Protein AF-A0A2P4TIJ0-F1 (afdb_monomer_lite)

Structure (mmCIF, N/CA/C/O backbone):
data_AF-A0A2P4TIJ0-F1
#
_entry.id   AF-A0A2P4TIJ0-F1
#
loop_
_atom_site.group_PDB
_atom_site.id
_atom_site.type_symbol
_atom_site.label_atom_id
_atom_site.label_alt_id
_atom_site.label_comp_id
_atom_site.label_asym_id
_atom_site.label_entity_id
_atom_site.label_seq_id
_atom_site.pdbx_PDB_ins_code
_atom_site.Cartn_x
_atom_site.Cartn_y
_atom_site.Cartn_z
_atom_site.occupancy
_atom_site.B_iso_or_equiv
_atom_site.auth_seq_id
_atom_site.auth_comp_id
_atom_site.auth_asym_id
_atom_site.auth_atom_id
_atom_site.pdbx_PDB_model_num
ATOM 1 N N . MET A 1 1 ? -52.185 -2.452 2.890 1.00 38.91 1 MET A N 1
ATOM 2 C CA . MET A 1 1 ? -51.017 -2.027 2.092 1.00 38.91 1 MET A CA 1
ATOM 3 C C . MET A 1 1 ? -50.218 -1.034 2.933 1.00 38.91 1 MET A C 1
ATOM 5 O O . MET A 1 1 ? -50.631 0.107 3.015 1.00 38.91 1 MET A O 1
ATOM 9 N N . ALA A 1 2 ? -49.190 -1.476 3.666 1.00 41.75 2 ALA A N 1
ATOM 10 C CA . ALA A 1 2 ? -48.342 -0.585 4.490 1.00 41.75 2 ALA A CA 1
ATOM 11 C C . ALA A 1 2 ? -46.957 -1.183 4.841 1.00 41.75 2 ALA A C 1
ATOM 13 O O . ALA A 1 2 ? -46.182 -0.580 5.569 1.00 41.75 2 ALA A O 1
ATOM 14 N N . THR A 1 3 ? -46.622 -2.381 4.350 1.00 46.00 3 THR A N 1
ATOM 15 C CA . THR A 1 3 ? -45.403 -3.113 4.742 1.00 46.00 3 THR A CA 1
ATOM 16 C C . THR A 1 3 ? -44.217 -2.891 3.796 1.00 46.00 3 THR A C 1
ATOM 18 O O . THR A 1 3 ? -43.101 -3.282 4.121 1.00 46.00 3 THR A O 1
ATOM 21 N N . GLY A 1 4 ? -44.430 -2.246 2.643 1.00 47.91 4 GLY A N 1
ATOM 22 C CA . GLY A 1 4 ? -43.393 -2.034 1.624 1.00 47.91 4 GLY A CA 1
ATOM 23 C C . GLY A 1 4 ? -42.456 -0.848 1.887 1.00 47.91 4 GLY A C 1
ATOM 24 O O . GLY A 1 4 ? -41.282 -0.923 1.540 1.00 47.91 4 GLY A O 1
ATOM 25 N N . GLU A 1 5 ? -42.932 0.226 2.527 1.00 50.12 5 GLU A N 1
ATOM 26 C CA . GLU A 1 5 ? -42.133 1.451 2.734 1.00 50.12 5 GLU A CA 1
ATOM 27 C C . GLU A 1 5 ? -41.161 1.359 3.924 1.00 50.12 5 GLU A C 1
ATOM 29 O O . GLU A 1 5 ? -40.075 1.937 3.887 1.00 50.12 5 GLU A O 1
ATOM 34 N N . LEU A 1 6 ? -41.513 0.593 4.965 1.00 52.34 6 LEU A N 1
ATOM 35 C CA . LEU A 1 6 ? -40.688 0.412 6.169 1.00 52.34 6 LEU A CA 1
ATOM 36 C C . LEU A 1 6 ? -39.415 -0.409 5.896 1.00 52.34 6 LEU A C 1
ATOM 38 O O . LEU A 1 6 ? -38.350 -0.069 6.407 1.00 52.34 6 LEU A O 1
ATOM 42 N N . GLY A 1 7 ? -39.495 -1.442 5.047 1.00 56.03 7 GLY A N 1
ATOM 43 C CA . GLY A 1 7 ? -38.333 -2.257 4.664 1.00 56.03 7 GLY A CA 1
ATOM 44 C C . GLY A 1 7 ? -37.312 -1.501 3.803 1.00 56.03 7 GLY A C 1
ATOM 45 O O . GLY A 1 7 ? -36.111 -1.726 3.926 1.00 56.03 7 GLY A O 1
ATOM 46 N N . GLY A 1 8 ? -37.768 -0.550 2.977 1.00 62.97 8 GLY A N 1
ATOM 47 C CA . GLY A 1 8 ? -36.889 0.275 2.140 1.00 62.97 8 GLY A CA 1
ATOM 48 C C . GLY A 1 8 ? -35.990 1.210 2.955 1.00 62.97 8 GLY A C 1
ATOM 49 O O . GLY A 1 8 ? -34.778 1.236 2.746 1.00 62.97 8 GLY A O 1
ATOM 50 N N . ARG A 1 9 ? -36.561 1.910 3.946 1.00 67.12 9 ARG A N 1
ATOM 51 C CA . ARG A 1 9 ? -35.821 2.864 4.795 1.00 67.12 9 ARG A CA 1
ATOM 52 C C . ARG A 1 9 ? -34.786 2.189 5.702 1.00 67.12 9 ARG A C 1
ATOM 54 O O . ARG A 1 9 ? -33.696 2.725 5.891 1.00 67.12 9 ARG A O 1
ATOM 61 N N . SER A 1 10 ? -35.097 1.011 6.248 1.00 72.94 1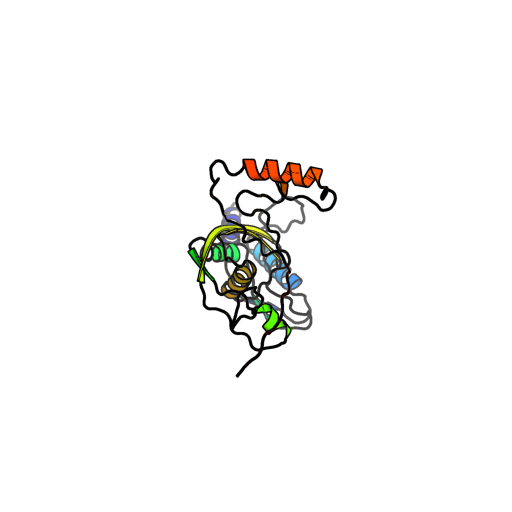0 SER A N 1
ATOM 62 C CA . SER A 1 10 ? -34.165 0.255 7.101 1.00 72.94 10 SER A CA 1
ATOM 63 C C . SER A 1 10 ? -32.982 -0.312 6.317 1.00 72.94 10 SER A C 1
ATOM 65 O O . SER A 1 10 ? -31.851 -0.274 6.801 1.00 72.94 10 SER A O 1
ATOM 67 N N . ALA A 1 11 ? -33.214 -0.775 5.086 1.00 74.38 11 ALA A N 1
ATOM 68 C CA . ALA A 1 11 ? -32.145 -1.217 4.197 1.00 74.38 11 ALA A CA 1
ATOM 69 C C . ALA A 1 11 ? -31.217 -0.061 3.798 1.00 74.38 11 ALA A C 1
ATOM 71 O O . ALA A 1 11 ? -29.999 -0.199 3.894 1.00 74.38 11 ALA A O 1
ATOM 72 N N . GLU A 1 12 ? -31.766 1.093 3.408 1.00 74.75 12 GLU A N 1
ATOM 73 C CA . GLU A 1 12 ? -30.969 2.288 3.095 1.00 74.75 12 GLU A CA 1
ATOM 74 C C . GLU A 1 12 ? -30.112 2.731 4.281 1.00 74.75 12 GLU A C 1
ATOM 76 O O . GLU A 1 12 ? -28.914 2.965 4.119 1.00 74.75 12 GLU A O 1
ATOM 81 N N . LYS A 1 13 ? -30.695 2.747 5.486 1.00 76.62 13 LYS A N 1
ATOM 82 C CA . LYS A 1 13 ? -29.965 3.047 6.718 1.00 76.62 13 LYS A CA 1
ATOM 83 C C . LYS A 1 13 ? -28.831 2.050 6.952 1.00 76.62 13 LYS A C 1
ATOM 85 O O . LYS A 1 13 ? -27.699 2.485 7.121 1.00 76.62 13 LYS A O 1
ATOM 90 N N . LEU A 1 14 ? -29.090 0.740 6.894 1.00 75.25 14 LEU A N 1
ATOM 91 C CA . LEU A 1 14 ? -28.065 -0.294 7.091 1.00 75.25 14 LEU A CA 1
ATOM 92 C C . LEU A 1 14 ? -26.909 -0.166 6.089 1.00 75.25 14 LEU A C 1
ATOM 94 O O . LEU A 1 14 ? -25.748 -0.261 6.473 1.00 75.25 14 LEU A O 1
ATOM 98 N N . PHE A 1 15 ? -27.215 0.074 4.813 1.00 72.88 15 PHE A N 1
ATOM 99 C CA . PHE A 1 15 ? -26.192 0.237 3.777 1.00 72.88 15 PHE A CA 1
ATOM 100 C C . PHE A 1 15 ? -25.453 1.578 3.845 1.00 72.88 15 PHE A C 1
ATOM 102 O O . PHE A 1 15 ? -24.399 1.704 3.225 1.00 72.88 15 PHE A O 1
ATOM 109 N N . SER A 1 16 ? -25.984 2.557 4.581 1.00 69.25 16 SER A N 1
ATOM 110 C CA . SER A 1 16 ? -25.315 3.832 4.856 1.00 69.25 16 SER A CA 1
ATOM 111 C C . SER A 1 16 ? -24.395 3.797 6.080 1.00 69.25 16 SER A C 1
ATOM 113 O O . SER A 1 16 ? -23.619 4.729 6.270 1.00 69.25 16 SER A O 1
ATOM 115 N N . LEU A 1 17 ? -24.464 2.748 6.913 1.00 68.50 17 LEU A N 1
ATOM 116 C CA . LEU A 1 17 ? -23.616 2.637 8.100 1.00 68.50 17 LEU A CA 1
ATOM 117 C C . LEU A 1 17 ? -22.159 2.359 7.703 1.00 68.50 17 LEU A C 1
ATOM 119 O O . LEU A 1 17 ? -21.857 1.392 7.003 1.00 68.50 17 LEU A O 1
ATOM 123 N N . SER A 1 18 ? -21.260 3.189 8.220 1.00 58.12 18 SER A N 1
ATOM 124 C CA . SER A 1 18 ? -19.807 3.017 8.183 1.00 58.12 18 SER A CA 1
ATOM 125 C C . SER A 1 18 ? -19.275 3.257 9.591 1.00 58.12 18 SER A C 1
ATOM 127 O O . SER A 1 18 ? -19.614 4.280 10.193 1.00 58.12 18 SER A O 1
ATOM 129 N N . GLY A 1 19 ? -18.501 2.322 10.130 1.00 60.34 19 GLY A N 1
ATOM 130 C CA . GLY A 1 19 ? -17.949 2.452 11.473 1.00 60.34 19 GLY A CA 1
ATOM 131 C C . GLY A 1 19 ? -17.260 1.186 11.971 1.00 60.34 19 GLY A C 1
ATOM 132 O O . GLY A 1 19 ? -17.653 0.068 11.628 1.00 60.34 19 GLY A O 1
ATOM 133 N N . LEU A 1 20 ? -16.301 1.385 12.875 1.00 57.91 20 LEU A N 1
ATOM 134 C CA . LEU A 1 20 ? -15.714 0.337 13.700 1.00 57.91 20 LEU A CA 1
ATOM 135 C C . LEU A 1 20 ? -16.634 0.033 14.886 1.00 57.91 20 LEU A C 1
ATOM 137 O O . LEU A 1 20 ? -17.030 0.931 15.631 1.00 57.91 20 LEU A O 1
ATOM 141 N N . PHE A 1 21 ? -16.940 -1.246 15.091 1.00 66.62 21 PHE A N 1
ATOM 142 C CA . PHE A 1 21 ? -17.614 -1.704 16.299 1.00 66.62 21 PHE A CA 1
ATOM 143 C C . PHE A 1 21 ? -17.095 -3.068 16.750 1.00 66.62 21 PHE A C 1
ATOM 145 O O . PHE A 1 21 ? -16.656 -3.895 15.948 1.00 66.62 21 PHE A O 1
ATOM 152 N N . ALA A 1 22 ? -17.154 -3.277 18.061 1.00 70.56 22 ALA A N 1
ATOM 153 C CA . ALA A 1 22 ? -16.696 -4.478 18.737 1.00 70.56 22 ALA A CA 1
ATOM 154 C C . ALA A 1 22 ? -17.766 -5.575 18.695 1.00 70.56 22 ALA A C 1
ATOM 156 O O . ALA A 1 22 ? -18.925 -5.343 19.049 1.00 70.56 22 ALA A O 1
ATOM 157 N N . VAL A 1 23 ? -17.366 -6.790 18.319 1.00 79.12 23 VAL A N 1
ATOM 158 C CA . VAL A 1 23 ? -18.239 -7.972 18.341 1.00 79.12 23 VAL A CA 1
ATOM 159 C C . VAL A 1 23 ? -17.614 -9.044 19.219 1.00 79.12 23 VAL A C 1
ATOM 161 O O . VAL A 1 23 ? -16.465 -9.432 19.021 1.00 79.12 23 VAL A O 1
ATOM 164 N N . TYR A 1 24 ? -18.367 -9.547 20.193 1.00 83.19 24 TYR A N 1
ATOM 165 C CA . TYR A 1 24 ? -17.912 -10.658 21.022 1.00 83.19 24 TYR A CA 1
ATOM 166 C C . TYR A 1 24 ? -17.943 -11.979 20.241 1.00 83.19 24 TYR A C 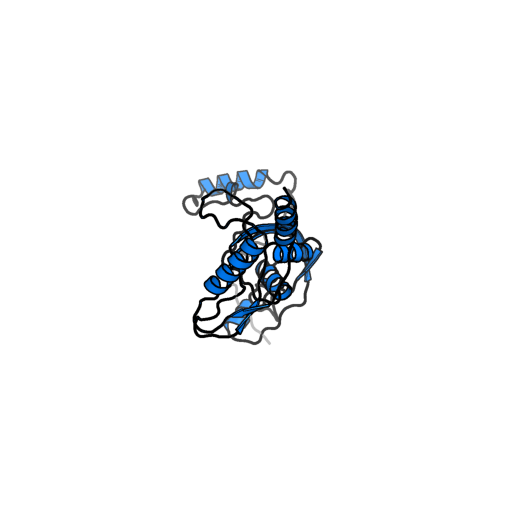1
ATOM 168 O O . TYR A 1 24 ? -18.964 -12.340 19.652 1.00 83.19 24 TYR A O 1
ATOM 176 N N . LYS A 1 25 ? -16.837 -12.728 20.284 1.00 84.00 25 LYS A N 1
ATOM 177 C CA . LYS A 1 25 ? -16.729 -14.089 19.748 1.00 84.00 25 LYS A CA 1
ATOM 178 C C . LYS A 1 25 ? -16.687 -15.114 20.895 1.00 84.00 25 LYS A C 1
ATOM 180 O O . LYS A 1 25 ? -15.713 -15.116 21.655 1.00 84.00 25 LYS A O 1
ATOM 185 N N . PRO A 1 26 ? -17.681 -16.019 21.002 1.00 77.62 26 PRO A N 1
ATOM 186 C CA . PRO A 1 26 ? -17.648 -17.124 21.957 1.00 77.62 26 PRO A CA 1
ATOM 187 C C . PRO A 1 26 ? -16.672 -18.229 21.515 1.00 77.62 26 PRO A C 1
ATOM 189 O O . PRO A 1 26 ? -16.277 -18.306 20.350 1.00 77.62 26 PRO A O 1
ATOM 192 N N . LYS A 1 27 ? -16.304 -19.119 22.445 1.00 79.50 27 LYS A N 1
ATOM 193 C CA . LYS A 1 27 ? -15.471 -20.302 22.168 1.00 79.50 27 LYS A CA 1
ATOM 194 C C . LYS A 1 27 ? -16.187 -21.268 21.214 1.00 79.50 27 LYS A C 1
ATOM 196 O O . LYS A 1 27 ? -17.360 -21.568 21.424 1.00 79.50 27 LYS A O 1
ATOM 201 N N . GLY A 1 28 ? -15.481 -21.791 20.208 1.00 82.81 28 GLY A N 1
ATOM 202 C CA . GLY A 1 28 ? -16.015 -22.786 19.266 1.00 82.81 28 GLY A CA 1
ATOM 203 C C . GLY A 1 28 ? -16.059 -22.310 17.808 1.00 82.81 28 GLY A C 1
ATOM 204 O O . GLY A 1 28 ? -15.290 -22.831 16.999 1.00 8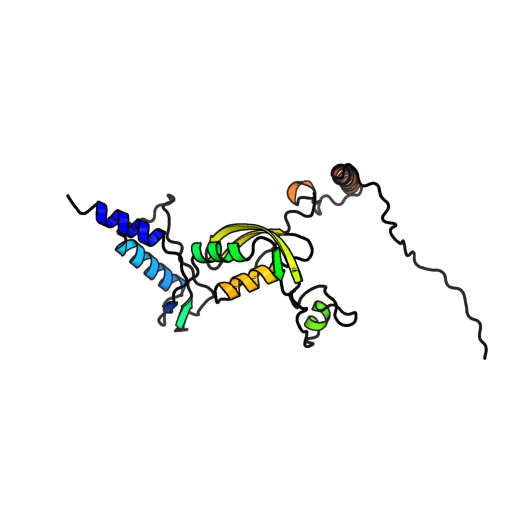2.81 28 GLY A O 1
ATOM 205 N N . PRO A 1 29 ? -16.934 -21.354 17.436 1.00 81.56 29 PRO A N 1
ATOM 206 C CA . PRO A 1 29 ? -17.032 -20.870 16.060 1.00 81.56 29 PRO A CA 1
ATOM 207 C C . PRO A 1 29 ? -15.771 -20.109 15.625 1.00 81.56 29 PRO A C 1
ATOM 209 O O . PRO A 1 29 ? -15.081 -19.494 16.436 1.00 81.56 29 PRO A O 1
ATOM 212 N N . THR A 1 30 ? -15.469 -20.117 14.325 1.00 79.25 30 THR A N 1
ATOM 213 C CA . THR A 1 30 ? -14.407 -19.273 13.750 1.00 79.25 30 THR A CA 1
ATOM 214 C C . THR A 1 30 ? -14.852 -17.809 13.698 1.00 79.25 30 THR A C 1
ATOM 216 O O . THR A 1 30 ? -16.049 -17.517 13.721 1.00 79.25 30 THR A O 1
ATOM 219 N N . SER A 1 31 ? -13.908 -16.869 13.579 1.00 72.06 31 SER A N 1
ATOM 220 C CA . SER A 1 31 ? -14.240 -15.446 13.399 1.00 72.06 31 SER A CA 1
ATOM 221 C C . SER A 1 31 ? -15.159 -15.224 12.196 1.00 72.06 31 SER A C 1
ATOM 223 O O . SER A 1 31 ? -16.187 -14.569 12.330 1.00 72.06 31 SER A O 1
ATOM 225 N N . ALA A 1 32 ? -14.867 -15.863 11.059 1.00 72.44 32 ALA A N 1
ATOM 226 C CA . ALA A 1 32 ? -15.706 -15.795 9.865 1.00 72.44 32 ALA A CA 1
ATOM 227 C C . ALA A 1 32 ? -17.146 -16.290 10.108 1.00 72.44 32 ALA A C 1
ATOM 229 O O . ALA A 1 32 ? -18.091 -15.680 9.613 1.00 72.44 32 ALA A O 1
ATOM 230 N N . ALA A 1 33 ? -17.335 -17.352 10.902 1.00 77.81 33 ALA A N 1
ATOM 231 C CA . ALA A 1 33 ? -18.667 -17.859 11.232 1.00 77.81 33 ALA A CA 1
ATOM 232 C C . ALA A 1 33 ? -19.480 -16.854 12.068 1.00 77.81 33 ALA A C 1
ATOM 234 O O . ALA A 1 33 ? -20.657 -16.631 11.784 1.00 77.81 33 ALA A O 1
ATOM 235 N N . VAL A 1 34 ? -18.845 -16.200 13.048 1.00 81.62 34 VAL A N 1
ATOM 236 C CA . VAL A 1 34 ? -19.485 -15.142 13.852 1.00 81.62 34 VAL A CA 1
ATOM 237 C C . VAL A 1 34 ? -19.880 -13.949 12.975 1.00 81.62 34 VAL A C 1
ATOM 239 O O . VAL A 1 34 ? -20.982 -13.420 13.120 1.00 81.62 34 VAL A O 1
ATOM 242 N N . LEU A 1 35 ? -19.029 -13.556 12.021 1.00 78.56 35 LEU A N 1
ATOM 243 C CA . LEU A 1 35 ? -19.330 -12.442 11.115 1.00 78.56 35 LEU A CA 1
ATOM 244 C C . LEU A 1 35 ? -20.458 -12.742 10.137 1.00 78.56 35 LEU A C 1
ATOM 246 O O . LEU A 1 35 ? -21.298 -11.877 9.890 1.00 78.56 35 LEU A O 1
ATOM 250 N N . ASN A 1 36 ? -20.486 -13.952 9.579 1.00 80.19 36 ASN A N 1
ATOM 251 C CA . ASN A 1 36 ? -21.559 -14.364 8.681 1.00 80.19 36 ASN A CA 1
ATOM 252 C C . ASN A 1 36 ? -22.902 -14.360 9.415 1.00 80.19 36 ASN A C 1
ATOM 254 O O . ASN A 1 36 ? -23.861 -13.785 8.906 1.00 80.19 36 ASN A O 1
ATOM 258 N N . LEU A 1 37 ? -22.937 -14.872 10.649 1.00 83.81 37 LEU A N 1
ATOM 259 C CA . LEU A 1 37 ? -24.128 -14.818 11.493 1.00 83.81 37 LEU A CA 1
ATOM 260 C C . LEU A 1 37 ? -24.576 -13.373 11.762 1.00 83.81 37 LEU A C 1
ATOM 262 O O . LEU A 1 37 ? -25.755 -13.054 11.617 1.00 83.81 37 LEU A O 1
ATOM 266 N N . LEU A 1 38 ? -23.648 -12.485 12.129 1.00 84.38 38 LEU A N 1
ATOM 267 C CA . LEU A 1 38 ? -23.951 -11.070 12.356 1.00 84.38 38 LEU A CA 1
ATOM 268 C C . LEU A 1 38 ? -24.526 -10.407 11.098 1.00 84.38 38 LEU A C 1
ATOM 270 O O . LEU A 1 38 ? -25.546 -9.722 11.157 1.00 84.38 38 LEU A O 1
ATOM 274 N N . LYS A 1 39 ? -23.899 -10.649 9.947 1.00 81.19 39 LYS A N 1
ATOM 275 C CA . LYS A 1 39 ? -24.350 -10.141 8.652 1.00 81.19 39 LYS A CA 1
ATOM 276 C C . LYS A 1 39 ? -25.753 -10.637 8.306 1.00 81.19 39 LYS A C 1
ATOM 278 O O . LYS A 1 39 ? -26.583 -9.839 7.880 1.00 81.19 39 LYS A O 1
ATOM 283 N N . GLU A 1 40 ? -26.020 -11.928 8.478 1.00 83.25 40 GLU A N 1
ATOM 284 C CA . GLU A 1 40 ? -27.336 -12.521 8.228 1.00 83.25 40 GLU A CA 1
ATOM 285 C C . GLU A 1 40 ? -28.414 -11.885 9.106 1.00 83.25 40 GLU A C 1
ATOM 287 O O . GLU A 1 40 ? -29.486 -11.547 8.605 1.00 83.25 40 GLU A O 1
ATOM 292 N N . ARG A 1 41 ? -28.114 -11.648 10.389 1.00 84.81 41 ARG A N 1
ATOM 293 C CA . ARG A 1 41 ? -29.030 -10.983 11.327 1.00 84.81 41 ARG A CA 1
ATOM 294 C C . ARG A 1 41 ? -29.344 -9.549 10.908 1.00 84.81 41 ARG A C 1
ATOM 296 O O . ARG A 1 41 ? -30.518 -9.200 10.834 1.00 84.81 41 ARG A O 1
ATOM 303 N N . LEU A 1 42 ? -28.323 -8.759 10.572 1.00 83.50 42 LEU A N 1
ATOM 304 C CA . LEU A 1 42 ? -28.497 -7.371 10.128 1.00 83.50 42 LEU A CA 1
ATOM 305 C C . LEU A 1 42 ? -29.300 -7.283 8.823 1.00 83.50 42 LEU A C 1
ATOM 307 O O . LEU A 1 42 ? -30.189 -6.445 8.687 1.00 83.50 42 LEU A O 1
ATOM 311 N N . LEU A 1 43 ? -29.025 -8.168 7.862 1.00 81.25 43 LEU A N 1
ATOM 312 C CA . LEU A 1 43 ? -29.769 -8.212 6.601 1.00 81.25 43 LEU A CA 1
ATOM 313 C C . LEU A 1 43 ? -31.226 -8.642 6.809 1.00 81.25 43 LEU A C 1
ATOM 315 O O . LEU A 1 43 ? -32.119 -8.043 6.210 1.00 81.25 43 LEU A O 1
ATOM 319 N N . ALA A 1 44 ? -31.470 -9.632 7.672 1.00 82.56 44 ALA A N 1
ATOM 320 C CA . ALA A 1 44 ? -32.818 -10.071 8.017 1.00 82.56 44 ALA A CA 1
ATOM 321 C C . ALA A 1 44 ? -33.625 -8.953 8.697 1.00 82.56 44 ALA A C 1
ATOM 323 O O . ALA A 1 44 ? -34.775 -8.725 8.326 1.00 82.56 44 ALA A O 1
ATOM 324 N N . GLU A 1 45 ? -33.015 -8.216 9.630 1.00 82.75 45 GLU A N 1
ATOM 325 C CA . GLU A 1 45 ? -33.628 -7.055 10.289 1.00 82.75 45 GLU A CA 1
ATOM 326 C C . GLU A 1 45 ? -33.976 -5.943 9.288 1.00 82.75 45 GLU A C 1
ATOM 328 O O . GLU A 1 45 ? -35.059 -5.362 9.340 1.00 82.75 45 GLU A O 1
ATOM 333 N N . ALA A 1 46 ? -33.101 -5.696 8.313 1.00 80.62 46 ALA A N 1
ATOM 334 C CA . ALA A 1 46 ? -33.346 -4.731 7.246 1.00 80.62 46 ALA A CA 1
ATOM 335 C C . ALA A 1 46 ? -34.362 -5.204 6.184 1.00 80.62 46 ALA A C 1
ATOM 337 O O . ALA A 1 46 ? -34.586 -4.498 5.201 1.00 80.62 46 ALA A O 1
ATOM 338 N N . GLY A 1 47 ? -34.960 -6.394 6.333 1.00 82.19 47 GLY A N 1
ATOM 339 C CA . GLY A 1 47 ? -35.885 -6.964 5.348 1.00 82.19 47 GLY A CA 1
ATOM 340 C C . GLY A 1 47 ? -35.213 -7.323 4.017 1.00 82.19 47 GLY A C 1
ATOM 341 O O . GLY A 1 47 ? -35.886 -7.449 2.990 1.00 82.19 47 GLY A O 1
ATOM 342 N N . VAL A 1 48 ? -33.885 -7.474 4.010 1.00 75.25 48 VAL A N 1
ATOM 343 C CA . VAL A 1 48 ? -33.100 -7.797 2.818 1.00 75.25 48 VAL A CA 1
ATOM 344 C C . VAL A 1 48 ? -32.996 -9.320 2.688 1.00 75.25 48 VAL A C 1
ATOM 346 O O . VAL A 1 48 ? -32.378 -9.969 3.532 1.00 75.25 48 VAL A O 1
ATOM 349 N N . PRO A 1 49 ? -33.555 -9.930 1.626 1.00 68.25 49 PRO A N 1
ATOM 350 C CA . PRO A 1 49 ? -33.517 -11.378 1.465 1.00 68.25 49 PRO A CA 1
ATOM 351 C C . PRO A 1 49 ? -32.091 -11.881 1.192 1.00 68.25 49 PRO A C 1
ATOM 353 O O . PRO A 1 49 ? -31.445 -11.470 0.223 1.00 68.25 49 PRO A O 1
ATOM 356 N N . THR A 1 50 ? -31.633 -12.834 2.002 1.00 59.56 50 THR A N 1
ATOM 357 C CA . THR A 1 50 ? -30.385 -13.591 1.836 1.00 59.56 50 THR A CA 1
ATOM 358 C C . THR A 1 50 ? -30.570 -14.680 0.770 1.00 59.56 50 THR A C 1
ATOM 360 O O . THR A 1 50 ? -30.770 -15.849 1.073 1.00 59.56 50 THR A O 1
ATOM 363 N N . LYS A 1 51 ? -30.587 -14.315 -0.520 1.00 54.16 51 LYS A N 1
ATOM 364 C CA . LYS A 1 51 ? -30.620 -15.305 -1.618 1.00 54.16 51 LYS A CA 1
ATOM 365 C C . LYS A 1 51 ? -29.235 -15.531 -2.223 1.00 54.16 51 LYS A C 1
ATOM 367 O O . LYS A 1 51 ? -28.590 -14.585 -2.664 1.00 54.16 51 LYS A O 1
ATOM 372 N N . ASP A 1 52 ? -28.873 -16.806 -2.338 1.00 48.56 52 ASP A N 1
ATOM 373 C CA . ASP A 1 52 ? -27.597 -17.387 -2.792 1.00 48.56 52 ASP A CA 1
ATOM 374 C C . ASP A 1 52 ? -27.286 -17.231 -4.301 1.00 48.56 52 ASP A C 1
ATOM 376 O O . ASP A 1 52 ? -26.565 -18.019 -4.910 1.00 48.56 52 ASP A O 1
ATOM 380 N N . ASN A 1 53 ? -27.852 -16.226 -4.974 1.00 42.75 53 ASN A N 1
ATOM 381 C CA . ASN A 1 53 ? -27.728 -16.116 -6.426 1.00 42.75 53 ASN A CA 1
ATOM 382 C C . ASN A 1 53 ? -26.638 -15.130 -6.849 1.00 42.75 53 ASN A C 1
ATOM 384 O O . ASN A 1 53 ? -26.616 -13.982 -6.411 1.00 42.75 53 ASN A O 1
ATOM 388 N N . LYS A 1 54 ? -25.802 -15.589 -7.793 1.00 48.25 54 LYS A N 1
ATOM 389 C CA . LYS A 1 54 ? -24.697 -14.928 -8.524 1.00 48.25 54 LYS A CA 1
ATOM 390 C C . LYS A 1 54 ? -25.045 -13.603 -9.245 1.00 48.25 54 LYS A C 1
ATOM 392 O O . LYS A 1 54 ? -24.468 -13.289 -10.283 1.00 48.25 54 LYS A O 1
ATOM 397 N N . ARG A 1 55 ? -25.973 -12.787 -8.745 1.00 43.47 55 ARG A N 1
ATOM 398 C CA . ARG A 1 55 ? -26.271 -11.449 -9.273 1.00 43.47 55 ARG A CA 1
ATOM 399 C C . ARG A 1 55 ? -25.997 -10.398 -8.209 1.00 43.47 55 ARG A C 1
ATOM 401 O O . ARG A 1 55 ? -26.659 -10.360 -7.179 1.00 43.47 55 ARG A O 1
ATOM 408 N N . LYS A 1 56 ? -25.017 -9.541 -8.518 1.00 48.78 56 LYS A N 1
ATOM 409 C CA . LYS A 1 56 ? -24.606 -8.330 -7.795 1.00 48.78 56 LYS A CA 1
ATOM 410 C C . LYS A 1 56 ? -25.814 -7.591 -7.193 1.00 48.78 56 LYS A C 1
ATOM 412 O O . LYS A 1 56 ? -26.430 -6.756 -7.847 1.00 48.78 56 LYS A O 1
ATOM 417 N N . ARG A 1 57 ? -26.124 -7.858 -5.927 1.00 46.31 57 ARG A N 1
ATOM 418 C CA . ARG A 1 57 ? -26.835 -6.930 -5.042 1.00 46.31 57 ARG A CA 1
ATOM 419 C C . ARG A 1 57 ? -25.847 -6.486 -3.980 1.00 46.31 57 ARG A C 1
ATOM 421 O O . ARG A 1 57 ? -24.996 -7.275 -3.581 1.00 46.31 57 ARG A O 1
ATOM 428 N N . ARG A 1 58 ? -25.926 -5.206 -3.607 1.00 51.25 58 ARG A N 1
ATOM 429 C CA . ARG A 1 58 ? -25.064 -4.523 -2.633 1.00 51.25 58 ARG A CA 1
ATOM 430 C C . ARG A 1 58 ? -24.960 -5.370 -1.362 1.00 51.25 58 ARG A C 1
ATOM 432 O O . ARG A 1 58 ? -25.836 -5.332 -0.511 1.00 51.25 58 ARG A O 1
ATOM 439 N N . ALA A 1 59 ? -23.937 -6.212 -1.282 1.00 57.34 59 ALA A N 1
ATOM 440 C CA . ALA A 1 59 ? -23.725 -7.067 -0.133 1.00 57.34 59 ALA A CA 1
ATOM 441 C C . ALA A 1 59 ? -23.050 -6.219 0.939 1.00 57.34 59 ALA A C 1
ATOM 443 O O . ALA A 1 59 ? -22.003 -5.627 0.673 1.00 57.34 59 ALA A O 1
ATOM 444 N N . LEU A 1 60 ? -23.631 -6.184 2.139 1.00 63.00 60 LEU A N 1
ATOM 445 C CA . LEU A 1 60 ? -22.947 -5.663 3.315 1.00 63.00 60 LEU A CA 1
ATOM 446 C C . LEU A 1 60 ? -21.642 -6.463 3.474 1.00 63.00 60 LEU A C 1
ATOM 448 O O . LEU A 1 60 ? -21.665 -7.689 3.645 1.00 63.00 60 LEU A O 1
ATOM 452 N N . LYS A 1 61 ? -20.504 -5.792 3.286 1.00 62.16 61 LYS A N 1
ATOM 453 C CA . LYS A 1 61 ? -19.173 -6.384 3.434 1.00 62.16 61 LYS A CA 1
ATOM 454 C C . LYS A 1 61 ? -18.713 -6.126 4.863 1.00 62.16 61 LYS A C 1
ATOM 456 O O . LYS A 1 61 ? -18.252 -5.032 5.164 1.00 62.16 61 LYS A O 1
ATOM 461 N N . ILE A 1 62 ? -18.883 -7.133 5.712 1.00 63.44 62 ILE A N 1
ATOM 462 C CA . ILE A 1 62 ? -18.361 -7.155 7.080 1.00 63.44 62 ILE A CA 1
ATOM 463 C C . ILE A 1 62 ? -17.086 -7.996 7.060 1.00 63.44 62 ILE A C 1
ATOM 465 O O . ILE A 1 62 ? -17.074 -9.071 6.455 1.00 63.44 62 ILE A O 1
ATOM 469 N N . GLY A 1 63 ? -16.022 -7.486 7.671 1.00 63.12 63 GLY A N 1
ATOM 470 C CA . GLY A 1 63 ? -14.730 -8.148 7.763 1.00 63.12 63 GLY A CA 1
ATOM 471 C C . GLY A 1 63 ? -14.067 -7.906 9.109 1.00 63.12 63 GLY A C 1
ATOM 472 O O . GLY A 1 63 ? -14.287 -6.863 9.716 1.00 63.12 63 GLY A O 1
ATOM 473 N N . HIS A 1 64 ? -13.236 -8.851 9.551 1.00 60.59 64 HIS A N 1
ATOM 474 C CA . HIS A 1 64 ? -12.460 -8.728 10.786 1.00 60.59 64 HIS A CA 1
ATOM 475 C C . HIS A 1 64 ? -10.989 -8.419 10.483 1.00 60.59 64 HIS A C 1
ATOM 477 O O . HIS A 1 64 ? -10.427 -8.925 9.507 1.00 60.59 64 HIS A O 1
ATOM 483 N N . GLY A 1 65 ? -10.354 -7.628 11.350 1.00 51.34 65 GLY A N 1
ATOM 484 C CA . GLY A 1 65 ? -8.895 -7.541 11.429 1.00 51.34 65 GLY A CA 1
ATOM 485 C C . GLY A 1 65 ? -8.324 -8.710 12.243 1.00 51.34 65 GLY A C 1
ATOM 486 O O . GLY A 1 65 ? -8.832 -9.015 13.319 1.00 51.34 65 GLY A O 1
ATOM 487 N N . GLY A 1 66 ? -7.281 -9.379 11.738 1.00 55.62 66 GLY A N 1
ATOM 488 C CA . GLY A 1 66 ? -6.585 -10.478 12.430 1.00 55.62 66 GLY A CA 1
ATOM 489 C C . GLY A 1 66 ? -7.326 -11.827 12.447 1.00 55.62 66 GLY A C 1
ATOM 490 O O . GLY A 1 66 ? -8.492 -11.920 12.077 1.00 55.62 66 GLY A O 1
ATOM 491 N N . THR A 1 67 ? -6.646 -12.895 12.873 1.00 51.44 67 THR A N 1
ATOM 492 C CA . THR A 1 67 ? -7.228 -14.239 13.051 1.00 51.44 67 THR A CA 1
ATOM 493 C C . THR A 1 67 ? -7.242 -14.566 14.540 1.00 51.44 67 THR A C 1
ATOM 495 O O . THR A 1 67 ? -6.192 -14.572 15.171 1.00 51.44 67 THR A O 1
ATOM 498 N N . LEU A 1 68 ? -8.423 -14.833 15.106 1.00 58.19 68 LEU A N 1
ATOM 499 C CA . LEU A 1 68 ? -8.545 -15.452 16.428 1.00 58.19 68 LEU A CA 1
ATOM 500 C C . LEU A 1 68 ? -8.746 -16.951 16.235 1.00 58.19 68 LEU A C 1
ATOM 502 O O . LEU A 1 68 ? -9.680 -17.361 15.539 1.00 58.19 68 LEU A O 1
ATOM 506 N N . ASP A 1 69 ? -7.935 -17.757 16.911 1.00 61.31 69 ASP A N 1
ATOM 507 C CA . ASP A 1 69 ? -8.085 -19.211 16.913 1.00 61.31 69 ASP A CA 1
ATOM 508 C C . ASP A 1 69 ? -9.483 -19.606 17.409 1.00 61.31 69 ASP A C 1
ATOM 510 O O . ASP A 1 69 ? -10.094 -18.923 18.238 1.00 61.31 69 ASP A O 1
ATOM 514 N N . SER A 1 70 ? -10.021 -20.733 16.947 1.00 63.44 70 SER A N 1
ATOM 515 C CA . SER A 1 70 ? -11.356 -21.225 17.342 1.00 63.44 70 SER A CA 1
ATOM 516 C C . SER A 1 70 ? -11.486 -21.440 18.860 1.00 63.44 70 SER A C 1
ATOM 518 O O . SER A 1 70 ? -12.583 -21.354 19.415 1.00 63.44 70 SER A O 1
ATOM 520 N N . ALA A 1 71 ? -10.360 -21.675 19.543 1.00 64.50 71 ALA A N 1
ATOM 521 C CA . ALA A 1 71 ? -10.279 -21.827 20.993 1.00 64.50 71 ALA A CA 1
ATOM 522 C C . ALA A 1 71 ? -10.249 -20.491 21.763 1.00 64.50 71 ALA A C 1
ATOM 524 O O . ALA A 1 71 ? -10.559 -20.478 22.956 1.00 64.50 71 ALA A O 1
ATOM 525 N N . ALA A 1 72 ? -9.901 -19.382 21.103 1.00 61.12 72 ALA A N 1
ATOM 526 C CA . ALA A 1 72 ? -9.796 -18.068 21.721 1.00 61.12 72 ALA A CA 1
ATOM 527 C C . ALA A 1 72 ? -11.174 -17.399 21.839 1.00 61.12 72 ALA A C 1
ATOM 529 O O . ALA A 1 72 ? -11.953 -17.343 20.881 1.00 61.12 72 ALA A O 1
ATOM 530 N N . THR A 1 73 ? -11.455 -16.873 23.028 1.00 63.16 73 THR A N 1
ATOM 531 C CA . THR A 1 73 ? -12.639 -16.061 23.331 1.00 63.16 73 THR A CA 1
ATOM 532 C C . THR A 1 73 ? -12.193 -14.605 23.397 1.00 63.16 73 THR A C 1
ATOM 534 O O . THR A 1 73 ? -11.137 -14.337 23.968 1.00 63.16 73 THR A O 1
ATOM 537 N N . GLY A 1 74 ? -12.943 -13.665 22.822 1.00 70.06 74 GLY A N 1
ATOM 538 C CA . GLY A 1 74 ? -12.501 -12.270 22.817 1.00 70.06 74 GLY A CA 1
ATOM 539 C C . GLY A 1 74 ? -13.366 -11.324 21.997 1.00 70.06 74 GLY A C 1
ATOM 540 O O . GLY A 1 74 ? -14.421 -11.702 21.485 1.00 70.06 74 GLY A O 1
ATOM 541 N N . VAL A 1 75 ? -12.901 -10.082 21.902 1.00 63.94 75 VAL A N 1
ATOM 542 C CA . VAL A 1 75 ? -13.511 -9.015 21.105 1.00 63.94 75 VAL A CA 1
ATOM 543 C C . VAL A 1 75 ? -12.876 -8.999 19.715 1.00 63.94 75 VAL A C 1
ATOM 545 O O . VAL A 1 75 ? -11.660 -9.115 19.586 1.00 63.94 75 VAL A O 1
ATOM 548 N N . LEU A 1 76 ? -13.710 -8.891 18.682 1.00 64.88 76 LEU A N 1
ATOM 549 C CA . LEU A 1 76 ? -13.305 -8.721 17.291 1.00 64.88 76 LEU A CA 1
ATOM 550 C C . LEU A 1 76 ? -13.611 -7.298 16.826 1.00 64.88 76 LEU A C 1
ATOM 552 O O . LEU A 1 76 ? -14.779 -6.904 16.783 1.00 64.88 76 LEU A O 1
ATOM 556 N N . ASP A 1 77 ? -12.575 -6.598 16.383 1.00 63.72 77 ASP A N 1
ATOM 557 C CA . ASP A 1 77 ? -12.686 -5.302 15.721 1.00 63.72 77 ASP A CA 1
ATOM 558 C C . ASP A 1 77 ? -13.091 -5.495 14.253 1.00 63.72 77 ASP A C 1
ATOM 560 O O . ASP A 1 77 ? -12.459 -6.248 13.498 1.00 63.72 77 ASP A O 1
ATOM 564 N N . GLN A 1 78 ? -14.195 -4.855 13.858 1.00 69.38 78 GLN A N 1
ATOM 565 C CA . GLN A 1 78 ? -14.726 -4.913 12.495 1.00 69.38 78 GLN A CA 1
ATOM 566 C C . GLN A 1 78 ? -14.257 -3.721 11.668 1.00 69.38 78 GLN A C 1
ATOM 568 O O . GLN A 1 78 ? -14.546 -2.582 12.014 1.00 69.38 78 GLN A O 1
ATOM 573 N N . VAL A 1 79 ? -13.618 -3.976 10.528 1.00 73.62 79 VAL A N 1
ATOM 574 C CA . VAL A 1 79 ? -13.286 -2.922 9.560 1.00 73.62 79 VAL A CA 1
ATOM 575 C C . VAL A 1 79 ? -14.255 -3.024 8.396 1.00 73.62 79 VAL A C 1
ATOM 577 O O . VAL A 1 79 ? -14.303 -4.039 7.690 1.00 73.62 79 VAL A O 1
ATOM 580 N N . THR A 1 80 ? -15.037 -1.970 8.176 1.00 78.62 80 THR A N 1
ATOM 581 C CA . THR A 1 80 ? -15.897 -1.876 6.997 1.00 78.62 80 THR A CA 1
ATOM 582 C C . THR A 1 80 ? -15.159 -1.218 5.833 1.00 78.62 80 THR A C 1
ATOM 584 O O . THR A 1 80 ? -14.137 -0.551 5.995 1.00 78.62 80 THR A O 1
ATOM 587 N N . LYS A 1 81 ? -15.707 -1.373 4.623 1.00 82.12 81 LYS A N 1
ATOM 588 C CA . LYS A 1 81 ? -15.193 -0.668 3.440 1.00 82.12 81 LYS A CA 1
ATOM 589 C C . LYS A 1 81 ? -15.218 0.853 3.645 1.00 82.12 81 LYS A C 1
ATOM 591 O O . LYS A 1 81 ? -14.261 1.519 3.274 1.00 82.12 81 LYS A O 1
ATOM 596 N N . GLY A 1 82 ? -16.294 1.368 4.246 1.00 79.38 82 GLY A N 1
ATOM 597 C CA . GLY A 1 82 ? -16.467 2.798 4.492 1.00 79.38 82 GLY A CA 1
ATOM 598 C C . GLY A 1 82 ? -15.434 3.351 5.470 1.00 79.38 82 GLY A C 1
ATOM 599 O O . GLY A 1 82 ? -14.915 4.435 5.240 1.00 79.38 82 GLY A O 1
ATOM 600 N N . ASP A 1 83 ? -15.061 2.586 6.500 1.00 82.19 83 ASP A N 1
ATOM 601 C CA . ASP A 1 83 ? -13.988 2.986 7.423 1.00 82.19 83 ASP A CA 1
ATOM 602 C C . ASP A 1 83 ? -12.662 3.137 6.698 1.00 82.19 83 ASP A C 1
ATOM 604 O O . ASP A 1 83 ? -11.989 4.155 6.841 1.00 82.19 83 ASP A O 1
ATOM 608 N N . LEU A 1 84 ? -12.315 2.141 5.878 1.00 85.81 84 LEU A N 1
ATOM 609 C CA . LEU A 1 84 ? -11.095 2.188 5.091 1.00 85.81 84 LEU A CA 1
ATOM 610 C C . LEU A 1 84 ? -11.122 3.392 4.143 1.00 85.81 84 LEU A C 1
ATOM 612 O O . LEU A 1 84 ? -10.193 4.187 4.165 1.00 85.81 84 LEU A O 1
ATOM 616 N N . GLU A 1 85 ? -12.197 3.584 3.377 1.00 88.62 85 GLU A N 1
ATOM 617 C CA . GLU A 1 85 ? -12.346 4.725 2.459 1.00 88.62 85 GLU A CA 1
ATOM 618 C C . GLU A 1 85 ? -12.236 6.082 3.171 1.00 88.62 85 GLU A C 1
ATOM 620 O O . GLU A 1 85 ? -11.556 6.976 2.668 1.00 88.62 85 GLU A O 1
ATOM 625 N N . ASN A 1 86 ? -12.828 6.224 4.358 1.00 88.00 86 ASN A N 1
ATOM 626 C CA . ASN A 1 86 ? -12.720 7.435 5.174 1.00 88.00 86 ASN A CA 1
ATOM 627 C C . ASN A 1 86 ? -11.290 7.660 5.681 1.00 88.00 86 ASN A C 1
ATOM 629 O O . ASN A 1 86 ? -10.787 8.783 5.665 1.00 88.00 86 ASN A O 1
ATOM 633 N N . VAL A 1 87 ? -10.612 6.595 6.111 1.00 90.62 87 VAL A N 1
ATOM 634 C CA . VAL A 1 87 ? -9.221 6.664 6.566 1.00 90.62 87 VAL A CA 1
ATOM 635 C C . VAL A 1 87 ? -8.280 7.046 5.424 1.00 90.62 87 VAL A C 1
ATOM 637 O O . VAL A 1 87 ? -7.402 7.882 5.630 1.00 90.62 87 VAL A O 1
ATOM 640 N N . LEU A 1 88 ? -8.482 6.526 4.208 1.00 93.94 88 LEU A N 1
ATOM 641 C CA . LEU A 1 88 ? -7.644 6.856 3.044 1.00 93.94 88 LEU A CA 1
ATOM 642 C C . LEU A 1 88 ? -7.628 8.360 2.720 1.00 93.94 88 LEU A C 1
ATOM 644 O O . LEU A 1 88 ? -6.605 8.875 2.265 1.00 93.94 88 LEU A O 1
ATOM 648 N N . GLN A 1 89 ? -8.708 9.092 3.013 1.00 92.81 89 GLN A N 1
ATOM 649 C CA . GLN A 1 89 ? -8.759 10.547 2.804 1.00 92.81 89 GLN A CA 1
ATOM 650 C C . GLN A 1 89 ? -7.699 11.295 3.627 1.00 92.81 89 GLN A C 1
ATOM 652 O O . GLN A 1 89 ? -7.175 12.307 3.171 1.00 92.81 89 GLN A O 1
ATOM 657 N N . LYS A 1 90 ? -7.322 10.771 4.802 1.00 94.25 90 LYS A N 1
ATOM 658 C CA . LYS A 1 90 ? -6.286 11.353 5.678 1.00 94.25 90 LYS A CA 1
ATOM 659 C C . LYS A 1 90 ? -4.868 11.188 5.127 1.00 94.25 90 LYS A C 1
ATOM 661 O O . LYS A 1 90 ? -3.953 11.874 5.570 1.00 94.25 90 LYS A O 1
ATOM 666 N N . PHE A 1 91 ? -4.683 10.272 4.178 1.00 96.19 91 PHE A N 1
ATOM 667 C CA . PHE A 1 91 ? -3.383 9.913 3.612 1.00 96.19 91 PHE A CA 1
ATOM 668 C C . PHE A 1 91 ? -3.184 10.427 2.180 1.00 96.19 91 PHE A C 1
ATOM 670 O O . PHE A 1 91 ? -2.238 10.018 1.512 1.00 96.19 91 PHE A O 1
ATOM 677 N N . THR A 1 92 ? -4.059 11.316 1.702 1.00 96.38 92 THR A N 1
ATOM 678 C CA . THR A 1 92 ? -3.947 11.953 0.381 1.00 96.38 92 THR A CA 1
ATOM 679 C C . THR A 1 92 ? -3.433 13.386 0.528 1.00 96.38 92 THR A C 1
ATOM 681 O O . THR A 1 92 ? -3.807 14.087 1.464 1.00 96.38 92 THR A O 1
ATOM 684 N N . GLY A 1 93 ? -2.595 13.844 -0.404 1.00 97.19 93 GLY A N 1
ATOM 685 C CA . GLY A 1 93 ? -1.985 15.172 -0.369 1.00 97.19 93 GLY A CA 1
ATOM 686 C C . GLY A 1 93 ? -0.622 15.189 0.324 1.00 97.19 93 GLY A C 1
ATOM 687 O O . GLY A 1 93 ? 0.161 14.245 0.213 1.00 97.19 93 GLY A O 1
ATOM 688 N N . ASP A 1 94 ? -0.306 16.298 0.987 1.00 97.25 94 ASP A N 1
ATOM 689 C CA . ASP A 1 94 ? 0.962 16.482 1.691 1.00 97.25 94 ASP A CA 1
ATOM 690 C C . ASP A 1 94 ? 0.848 15.921 3.118 1.00 97.25 94 ASP A C 1
ATOM 692 O O . ASP A 1 94 ? 0.072 16.420 3.933 1.00 97.25 94 ASP A O 1
ATOM 696 N N . ILE A 1 95 ? 1.612 14.866 3.414 1.00 96.38 95 ILE A N 1
ATOM 697 C CA . ILE A 1 95 ? 1.552 14.145 4.694 1.00 96.38 95 ILE A CA 1
ATOM 698 C C . ILE A 1 95 ? 2.943 13.962 5.303 1.00 96.38 95 ILE A C 1
ATOM 700 O O . ILE A 1 95 ? 3.964 14.026 4.616 1.00 96.38 95 ILE A O 1
ATOM 704 N N . MET A 1 96 ? 2.990 13.685 6.605 1.00 96.19 96 MET A N 1
ATOM 705 C CA . MET A 1 96 ? 4.223 13.355 7.319 1.00 96.19 96 MET A CA 1
ATOM 706 C C . MET A 1 96 ? 4.341 11.846 7.482 1.00 96.19 96 MET A C 1
ATOM 708 O O . MET A 1 96 ? 3.424 11.204 7.985 1.00 96.19 96 MET A O 1
ATOM 712 N N . GLN A 1 97 ? 5.483 11.280 7.097 1.00 94.88 97 GLN A N 1
ATOM 713 C CA . GLN A 1 97 ? 5.708 9.842 7.198 1.00 94.88 97 GLN A CA 1
ATOM 714 C C . GLN A 1 97 ? 6.987 9.525 7.959 1.00 94.88 97 GLN A C 1
ATOM 716 O O . GLN A 1 97 ? 8.060 10.043 7.640 1.00 94.88 97 GLN A O 1
ATOM 721 N N . VAL A 1 98 ? 6.879 8.619 8.932 1.00 94.12 98 VAL A N 1
ATOM 722 C CA . VAL A 1 98 ? 8.033 7.999 9.588 1.00 94.12 98 VAL A CA 1
ATOM 723 C C . VAL A 1 98 ? 8.566 6.881 8.682 1.00 94.12 98 VAL A C 1
ATOM 725 O O . VAL A 1 98 ? 7.832 5.937 8.362 1.00 94.12 98 VAL A O 1
ATOM 728 N N . PRO A 1 99 ? 9.831 6.955 8.229 1.00 91.44 99 PRO A N 1
ATOM 729 C CA . PRO A 1 99 ? 10.439 5.881 7.454 1.00 91.44 99 PRO A CA 1
ATOM 730 C C . PRO A 1 99 ? 10.472 4.554 8.226 1.00 91.44 99 PRO A C 1
ATOM 732 O O . PRO A 1 99 ? 10.733 4.558 9.430 1.00 91.44 99 PRO A O 1
ATOM 735 N N . PRO A 1 100 ? 10.298 3.403 7.554 1.00 88.75 100 PRO A N 1
ATOM 736 C CA . PRO A 1 100 ? 10.384 2.115 8.223 1.00 88.75 100 PRO A CA 1
ATOM 737 C C . PRO A 1 100 ? 11.829 1.830 8.661 1.00 88.75 100 PRO A C 1
ATOM 739 O O . PRO A 1 100 ? 12.785 2.188 7.961 1.00 88.75 100 PRO A O 1
ATOM 742 N N . LEU A 1 101 ? 11.990 1.113 9.780 1.00 87.31 101 LEU A N 1
ATOM 743 C CA . LEU A 1 101 ? 13.302 0.676 10.286 1.00 87.31 101 LEU A CA 1
ATOM 744 C C . LEU A 1 101 ? 14.071 -0.131 9.235 1.00 87.31 101 LEU A C 1
ATOM 746 O O . LEU A 1 101 ? 15.250 0.105 8.981 1.00 87.31 101 LEU A O 1
ATOM 750 N N . TYR A 1 102 ?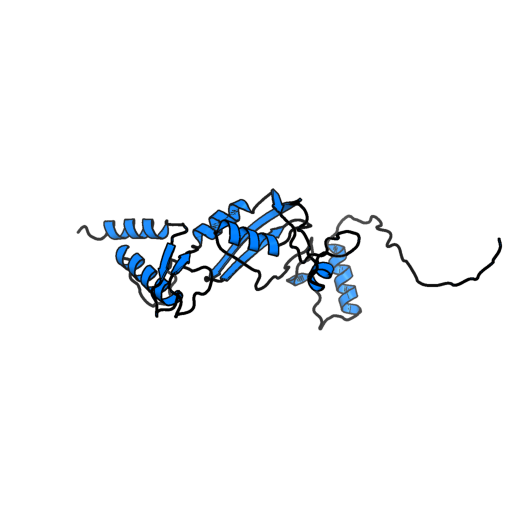 13.378 -1.028 8.532 1.00 85.44 102 TYR A N 1
ATOM 751 C CA . TYR A 1 102 ? 13.946 -1.744 7.396 1.00 85.44 102 TYR A CA 1
ATOM 752 C C . TYR A 1 102 ? 13.936 -0.870 6.130 1.00 85.44 102 TYR A C 1
ATOM 754 O O . TYR A 1 102 ? 13.103 -1.037 5.226 1.00 85.44 102 TYR A O 1
ATOM 762 N N . SER A 1 103 ? 14.864 0.088 6.080 1.00 85.25 103 SER A N 1
ATOM 763 C CA . SER A 1 103 ? 15.071 1.003 4.954 1.00 85.25 103 SER A CA 1
ATOM 764 C C . SER A 1 103 ? 16.551 1.157 4.584 1.00 85.25 103 SER A C 1
ATOM 766 O O . SER A 1 103 ? 17.458 0.667 5.264 1.00 85.25 103 SER A O 1
ATOM 768 N N . ALA A 1 104 ? 16.794 1.825 3.455 1.00 85.88 104 ALA A N 1
ATOM 769 C CA . ALA A 1 104 ? 18.133 2.167 2.979 1.00 85.88 104 ALA A CA 1
ATOM 770 C C . ALA A 1 104 ? 18.685 3.463 3.604 1.00 85.88 104 ALA A C 1
ATOM 772 O O . ALA A 1 104 ? 19.780 3.891 3.242 1.00 85.88 104 ALA A O 1
ATOM 773 N N . LEU A 1 105 ? 17.943 4.093 4.524 1.00 85.50 105 LEU A N 1
ATOM 774 C CA . LEU A 1 105 ? 18.424 5.262 5.257 1.00 85.50 105 LEU A CA 1
ATOM 775 C C . LEU A 1 105 ? 19.639 4.892 6.102 1.00 85.50 105 LEU A C 1
ATOM 777 O O . LEU A 1 105 ? 19.785 3.741 6.509 1.00 85.50 105 LEU A O 1
ATOM 781 N N . LYS A 1 106 ? 20.507 5.874 6.350 1.00 88.12 106 LYS A N 1
ATOM 782 C CA . LYS A 1 106 ? 21.742 5.668 7.101 1.00 88.12 106 LYS A CA 1
ATOM 783 C C . LYS A 1 106 ? 21.704 6.282 8.498 1.00 88.12 106 LYS A C 1
ATOM 785 O O . LYS A 1 106 ? 21.163 7.378 8.687 1.00 88.12 106 LYS A O 1
ATOM 790 N N . LYS A 1 107 ? 22.315 5.595 9.458 1.00 87.00 107 LYS A N 1
ATOM 791 C CA . LYS A 1 107 ? 22.715 6.106 10.774 1.00 87.00 107 LYS A CA 1
ATOM 792 C C . LYS A 1 107 ? 24.214 5.829 10.898 1.00 87.00 107 LYS A C 1
ATOM 794 O O . LYS A 1 107 ? 24.634 4.713 10.623 1.00 87.00 107 LYS A O 1
ATOM 799 N N . ASP A 1 108 ? 24.995 6.877 11.145 1.00 87.44 108 ASP A N 1
ATOM 800 C CA . ASP A 1 108 ? 26.454 6.800 11.323 1.00 87.44 108 ASP A CA 1
ATOM 801 C C . ASP A 1 108 ? 27.188 6.053 10.190 1.00 87.44 108 ASP A C 1
ATOM 803 O O . ASP A 1 108 ? 28.075 5.239 10.401 1.00 87.44 108 ASP A O 1
ATOM 807 N N . GLY A 1 109 ? 26.783 6.316 8.941 1.00 90.88 109 GLY A N 1
ATOM 808 C CA . GLY A 1 109 ? 27.387 5.724 7.738 1.00 90.88 109 GLY A CA 1
ATOM 809 C C . GLY A 1 109 ? 26.811 4.367 7.311 1.00 90.88 109 GLY A C 1
ATOM 810 O O . GLY A 1 109 ? 26.899 4.020 6.123 1.00 90.88 109 GLY A O 1
ATOM 811 N N . GLU A 1 110 ? 26.125 3.661 8.210 1.00 89.06 110 GLU A N 1
ATOM 812 C CA . GLU A 1 110 ? 25.553 2.330 7.983 1.00 89.06 110 GLU A CA 1
ATOM 813 C C . GLU A 1 110 ? 24.046 2.363 7.713 1.00 89.06 110 GLU A C 1
ATOM 815 O O . GLU A 1 110 ? 23.327 3.239 8.187 1.00 89.06 110 GLU A O 1
ATOM 820 N N . ARG A 1 111 ? 23.534 1.411 6.920 1.00 91.12 111 ARG A N 1
ATOM 821 C CA . ARG A 1 111 ? 22.098 1.332 6.594 1.00 91.12 111 ARG A CA 1
ATOM 822 C C . ARG A 1 111 ? 21.304 0.795 7.787 1.00 91.12 111 ARG A C 1
ATOM 824 O O . ARG A 1 111 ? 21.689 -0.220 8.361 1.00 91.12 111 ARG A O 1
ATOM 831 N N . LEU A 1 112 ? 20.134 1.378 8.065 1.00 88.50 112 LEU A N 1
ATOM 832 C CA . LEU A 1 112 ? 19.229 0.904 9.126 1.00 88.50 112 LEU A CA 1
ATOM 833 C C . LEU A 1 112 ? 18.856 -0.575 8.944 1.00 88.50 112 LEU A C 1
ATOM 835 O O . LEU A 1 112 ? 18.855 -1.341 9.900 1.00 88.50 112 LEU A O 1
ATOM 839 N N . SER A 1 113 ? 18.607 -1.004 7.704 1.00 86.75 113 SER A N 1
ATOM 840 C CA . SER A 1 113 ? 18.343 -2.416 7.388 1.00 86.75 113 SER A CA 1
ATOM 841 C C . SER A 1 113 ? 19.511 -3.357 7.709 1.00 86.75 113 SER A C 1
ATOM 843 O O . SER A 1 113 ? 19.261 -4.505 8.067 1.00 86.75 113 SER A O 1
ATOM 845 N N . THR A 1 114 ? 20.763 -2.902 7.604 1.00 90.00 114 THR A N 1
ATOM 846 C CA . THR A 1 114 ? 21.940 -3.699 7.984 1.00 90.00 114 THR A CA 1
ATOM 847 C C . THR A 1 114 ? 22.014 -3.850 9.499 1.00 90.00 114 THR A C 1
ATOM 849 O O . THR A 1 114 ? 22.129 -4.971 9.985 1.00 90.00 114 THR A O 1
ATOM 852 N N . LEU A 1 115 ? 21.861 -2.743 10.229 1.00 89.31 115 LEU A N 1
ATOM 853 C CA . LEU A 1 115 ? 21.847 -2.722 11.694 1.00 89.31 115 LEU A CA 1
ATOM 854 C C . LEU A 1 115 ? 20.737 -3.634 12.257 1.00 89.31 115 LEU A C 1
ATOM 856 O O . LEU A 1 115 ? 21.000 -4.500 13.087 1.00 89.31 115 LEU A O 1
ATOM 860 N N . MET A 1 116 ? 19.519 -3.542 11.706 1.00 87.69 116 MET A N 1
ATOM 861 C CA . MET A 1 116 ? 18.384 -4.396 12.090 1.00 87.69 116 MET A CA 1
ATOM 862 C C . MET A 1 116 ? 18.656 -5.892 11.878 1.00 87.69 116 MET A C 1
ATOM 864 O O . MET A 1 116 ? 18.267 -6.710 12.705 1.00 87.69 116 MET A O 1
ATOM 868 N N . LYS A 1 117 ? 19.325 -6.273 10.780 1.00 86.88 117 LYS A N 1
ATOM 869 C CA . LYS A 1 117 ? 19.676 -7.682 10.514 1.00 86.88 117 LYS A CA 1
ATOM 870 C C . LYS A 1 117 ? 20.691 -8.238 11.510 1.00 86.88 117 LYS A C 1
ATOM 872 O O . LYS A 1 117 ? 20.699 -9.443 11.733 1.00 86.88 117 LYS A O 1
ATOM 877 N N . ARG A 1 118 ? 21.528 -7.380 12.097 1.00 92.12 118 ARG A N 1
ATOM 878 C CA . ARG A 1 118 ? 22.469 -7.752 13.162 1.00 92.12 118 ARG A CA 1
ATOM 879 C C . ARG A 1 118 ? 21.811 -7.793 14.548 1.00 92.12 118 ARG A C 1
ATOM 881 O O . ARG A 1 118 ? 22.483 -8.118 15.518 1.00 92.12 118 ARG A O 1
ATOM 888 N N . GLY A 1 119 ? 20.511 -7.494 14.642 1.00 89.06 119 GLY A N 1
ATOM 889 C CA . GLY A 1 119 ? 19.774 -7.450 15.906 1.00 89.06 119 GLY A CA 1
ATOM 890 C C . GLY A 1 119 ? 20.083 -6.214 16.753 1.00 89.06 119 GLY A C 1
ATOM 891 O O . GLY A 1 119 ? 19.722 -6.177 17.925 1.00 89.06 119 GLY A O 1
ATOM 892 N N . GLU A 1 120 ? 20.750 -5.208 16.183 1.00 88.81 120 GLU A N 1
ATOM 893 C CA . GLU A 1 120 ? 21.056 -3.973 16.897 1.00 88.81 120 GLU A CA 1
ATOM 894 C C . GLU A 1 120 ? 19.787 -3.144 17.111 1.00 88.81 120 GLU A C 1
ATOM 896 O O . GLU A 1 120 ? 18.887 -3.114 16.267 1.00 88.81 120 GLU A O 1
ATOM 901 N N . ALA A 1 121 ? 19.718 -2.438 18.240 1.00 86.31 121 ALA A N 1
ATOM 902 C CA . ALA A 1 121 ? 18.630 -1.511 18.507 1.00 86.31 121 ALA A CA 1
ATOM 903 C C . ALA A 1 121 ? 18.731 -0.312 17.552 1.00 86.31 121 ALA A C 1
ATOM 905 O O . ALA A 1 121 ? 19.644 0.511 17.641 1.00 86.31 121 ALA A O 1
ATOM 906 N N . VAL A 1 122 ? 17.778 -0.212 16.625 1.00 87.12 122 VAL A N 1
ATOM 907 C CA . VAL A 1 122 ? 17.704 0.879 15.653 1.00 87.12 122 VAL A CA 1
ATOM 908 C C . VAL A 1 122 ? 16.469 1.720 15.922 1.00 87.12 122 VAL A C 1
ATOM 910 O O . VAL A 1 122 ? 15.351 1.216 15.961 1.00 87.12 122 VAL A O 1
ATOM 913 N N . GLU A 1 123 ? 16.670 3.025 16.054 1.00 88.19 123 GLU A N 1
ATOM 914 C CA . GLU A 1 123 ? 15.579 3.987 16.166 1.00 88.19 123 GLU A CA 1
ATOM 915 C C . GLU A 1 123 ? 15.099 4.441 14.788 1.00 88.19 123 GLU A C 1
ATOM 917 O O . GLU A 1 123 ? 15.875 4.569 13.831 1.00 88.19 123 GLU A O 1
ATOM 922 N N . ALA A 1 124 ? 13.800 4.719 14.692 1.00 86.44 124 ALA A N 1
ATOM 923 C CA . ALA A 1 124 ? 13.225 5.281 13.484 1.00 86.44 124 ALA A CA 1
ATOM 924 C C . ALA A 1 124 ? 13.771 6.693 13.239 1.00 86.44 124 ALA A C 1
ATOM 926 O O . ALA A 1 124 ? 13.977 7.483 14.159 1.00 86.44 124 ALA A O 1
ATOM 927 N N . LYS A 1 125 ? 13.989 7.026 11.966 1.00 91.00 125 LYS A N 1
ATOM 928 C CA . LYS A 1 125 ? 14.290 8.406 11.568 1.00 91.00 125 LYS A CA 1
ATOM 929 C C . LYS A 1 125 ? 13.053 9.288 11.790 1.00 91.00 125 LYS A C 1
ATOM 931 O O . LYS A 1 125 ? 11.938 8.769 11.717 1.00 91.00 125 LYS A O 1
ATOM 936 N N . PRO A 1 126 ? 13.230 10.602 12.020 1.00 93.69 126 PRO A N 1
ATOM 937 C CA . PRO A 1 126 ? 12.104 11.510 12.211 1.00 93.69 126 PRO A CA 1
ATOM 938 C C . PRO A 1 126 ? 11.161 11.496 11.005 1.00 93.69 126 PRO A C 1
ATOM 940 O O . PRO A 1 126 ? 11.567 11.191 9.876 1.00 93.69 126 PRO A O 1
ATOM 943 N N . ALA A 1 127 ? 9.900 11.845 11.258 1.00 95.25 127 ALA A N 1
ATOM 944 C CA . ALA A 1 127 ? 8.908 11.989 10.207 1.00 95.25 127 ALA A CA 1
ATOM 945 C C . ALA A 1 127 ? 9.353 13.047 9.189 1.00 95.25 127 ALA A C 1
ATOM 947 O O . ALA A 1 127 ? 9.908 14.085 9.554 1.00 95.25 127 ALA A O 1
ATOM 948 N N . ARG A 1 128 ? 9.096 12.786 7.908 1.00 95.38 128 ARG A N 1
ATOM 949 C CA . ARG A 1 128 ? 9.450 13.681 6.802 1.00 95.38 128 ARG A CA 1
ATOM 950 C C . ARG A 1 128 ? 8.247 13.941 5.899 1.00 95.38 128 ARG A C 1
ATOM 952 O O . ARG A 1 128 ? 7.416 13.037 5.770 1.00 95.38 128 ARG A O 1
ATOM 959 N N . PRO A 1 129 ? 8.163 15.123 5.266 1.00 96.88 129 PRO A N 1
ATOM 960 C CA . PRO A 1 129 ? 7.088 15.414 4.335 1.00 96.88 129 PRO A CA 1
ATOM 961 C C . PRO A 1 129 ? 7.205 14.516 3.104 1.00 96.88 129 PRO A C 1
ATOM 963 O O . PRO A 1 129 ? 8.296 14.306 2.563 1.00 96.88 129 PRO A O 1
ATOM 966 N N . VAL A 1 130 ? 6.071 13.985 2.672 1.00 96.94 130 VAL A N 1
ATOM 967 C CA . VAL A 1 130 ? 5.900 13.229 1.432 1.00 96.94 130 VAL A CA 1
ATOM 968 C C . VAL A 1 130 ? 4.595 13.664 0.775 1.00 96.94 130 VAL A C 1
ATOM 970 O O . VAL A 1 130 ? 3.685 14.144 1.448 1.00 96.94 130 VAL A O 1
ATOM 973 N N . LYS A 1 131 ? 4.502 13.486 -0.542 1.00 97.62 131 LYS A N 1
ATOM 974 C CA . LYS A 1 131 ? 3.310 13.840 -1.311 1.00 97.62 131 LYS A CA 1
ATOM 975 C C . LYS A 1 131 ? 2.639 12.595 -1.868 1.00 97.62 131 LYS A C 1
ATOM 977 O O . LYS A 1 131 ? 3.302 11.773 -2.503 1.00 97.62 131 LYS A O 1
ATOM 982 N N . VAL A 1 132 ? 1.338 12.480 -1.646 1.00 98.00 132 VAL A N 1
ATOM 983 C CA . VAL A 1 132 ? 0.459 11.460 -2.220 1.00 98.00 132 VAL A CA 1
ATOM 984 C C . VAL A 1 132 ? -0.473 12.163 -3.197 1.00 98.00 132 VAL A C 1
ATOM 986 O O . VAL A 1 132 ? -1.308 12.969 -2.794 1.00 98.00 132 VAL A O 1
ATOM 989 N N . TYR A 1 133 ? -0.284 11.908 -4.488 1.00 97.31 133 TYR A N 1
ATOM 990 C CA . TYR A 1 133 ? -1.059 12.536 -5.557 1.00 97.31 133 TYR A CA 1
ATOM 991 C C . TYR A 1 133 ? -2.453 11.920 -5.666 1.00 97.31 133 TYR A C 1
ATOM 993 O O . TYR A 1 133 ? -3.437 12.641 -5.809 1.00 97.31 133 TYR A O 1
ATOM 1001 N N . SER A 1 134 ? -2.536 10.595 -5.548 1.00 97.50 134 SER A N 1
ATOM 1002 C CA . SER A 1 134 ? -3.796 9.861 -5.532 1.00 97.50 134 SER A CA 1
ATOM 1003 C C . SER A 1 134 ? -3.676 8.603 -4.673 1.00 97.50 134 SER A C 1
ATOM 1005 O O . SER A 1 134 ? -2.611 7.989 -4.569 1.00 97.50 134 SER A O 1
ATOM 1007 N N . LEU A 1 135 ? -4.774 8.248 -4.010 1.00 97.69 135 LEU A N 1
ATOM 1008 C CA . LEU A 1 135 ? -4.883 7.065 -3.166 1.00 97.69 135 LEU A CA 1
ATOM 1009 C C . LEU A 1 135 ? -6.311 6.536 -3.255 1.00 97.69 135 LEU A C 1
ATOM 1011 O O . LEU A 1 135 ? -7.262 7.248 -2.931 1.00 97.69 135 LEU A O 1
ATOM 1015 N N . SER A 1 136 ? -6.473 5.295 -3.707 1.00 95.12 136 SER A N 1
ATOM 1016 C CA . SER A 1 136 ? -7.800 4.721 -3.935 1.00 95.12 136 SER A CA 1
ATOM 1017 C C . SER A 1 136 ? -7.882 3.244 -3.562 1.00 95.12 136 SER A C 1
ATOM 1019 O O . SER A 1 136 ? -6.931 2.478 -3.715 1.00 95.12 136 SER A O 1
ATOM 1021 N N . LEU A 1 137 ? -9.050 2.840 -3.061 1.00 94.25 137 LEU A N 1
ATOM 1022 C CA . LEU A 1 137 ? -9.361 1.453 -2.734 1.00 94.25 137 LEU A CA 1
ATOM 1023 C C . LEU A 1 137 ? -9.862 0.717 -3.980 1.00 94.25 137 LEU A C 1
ATOM 1025 O O . LEU A 1 137 ? -10.983 0.947 -4.429 1.00 94.25 137 LEU A O 1
ATOM 1029 N N . GLN A 1 138 ? -9.059 -0.210 -4.494 1.00 94.62 138 GLN A N 1
ATOM 1030 C CA . GLN A 1 138 ? -9.392 -0.998 -5.684 1.00 94.62 138 GLN A CA 1
ATOM 1031 C C . GLN A 1 138 ? -10.230 -2.229 -5.330 1.00 94.62 138 GLN A C 1
ATOM 1033 O O . GLN A 1 138 ? -11.271 -2.506 -5.930 1.00 94.62 138 GLN A O 1
ATOM 1038 N N . GLN A 1 139 ? -9.808 -2.959 -4.297 1.00 88.75 139 GLN A N 1
ATOM 1039 C CA . GLN A 1 139 ? -10.455 -4.193 -3.867 1.00 88.75 139 GLN A CA 1
ATOM 1040 C C . GLN A 1 139 ? -10.537 -4.247 -2.350 1.00 88.75 139 GLN A C 1
ATOM 1042 O O . GLN A 1 139 ? -9.606 -3.884 -1.644 1.00 88.75 139 GLN A O 1
ATOM 1047 N N . PHE A 1 140 ? -11.672 -4.727 -1.849 1.00 83.00 140 PHE A N 1
ATOM 1048 C CA . PHE A 1 140 ? -11.900 -4.952 -0.426 1.00 83.00 140 PHE A CA 1
ATOM 1049 C C . PHE A 1 140 ? -12.528 -6.330 -0.244 1.00 83.00 140 PHE A C 1
ATOM 1051 O O . PHE A 1 140 ? -13.704 -6.539 -0.598 1.00 83.00 140 PHE A O 1
ATOM 1058 N N . GLN A 1 141 ? -11.710 -7.260 0.239 1.00 77.25 141 GLN A N 1
ATOM 1059 C CA . GLN A 1 141 ? -12.029 -8.656 0.530 1.00 77.25 141 GLN A CA 1
ATOM 1060 C C . GLN A 1 141 ? -11.365 -9.041 1.856 1.00 77.25 141 GLN A C 1
ATOM 1062 O O . GLN A 1 141 ? -10.314 -9.679 1.855 1.00 77.25 141 GLN A O 1
ATOM 1067 N N . PRO A 1 142 ? -11.950 -8.619 2.988 1.00 72.31 142 PRO A N 1
ATOM 1068 C CA . PRO A 1 142 ? -11.344 -8.805 4.297 1.00 72.31 142 PRO A CA 1
ATOM 1069 C C . PRO A 1 142 ? -10.867 -10.245 4.553 1.00 72.31 142 PRO A C 1
ATOM 1071 O O . PRO A 1 142 ? -11.571 -11.185 4.176 1.00 72.31 142 PRO A O 1
ATOM 1074 N N . PRO A 1 143 ? -9.698 -10.424 5.192 1.00 73.06 143 PRO A N 1
ATOM 1075 C CA . PRO A 1 143 ? -8.858 -9.373 5.781 1.00 73.06 143 PRO A CA 1
ATOM 1076 C C . PRO A 1 143 ? -7.982 -8.613 4.761 1.00 73.06 143 PRO A C 1
ATOM 1078 O O . PRO A 1 143 ? -7.181 -7.774 5.156 1.00 73.06 143 PRO A O 1
ATOM 1081 N N . LEU A 1 144 ? -8.122 -8.887 3.460 1.00 82.00 144 LEU A N 1
ATOM 1082 C CA . LEU A 1 144 ? -7.307 -8.304 2.396 1.00 82.00 144 LEU A CA 1
ATOM 1083 C C . LEU A 1 144 ? -7.967 -7.082 1.747 1.00 82.00 144 LEU A C 1
ATOM 1085 O O . LEU A 1 144 ? -9.186 -6.995 1.560 1.00 82.00 144 LEU A O 1
ATOM 1089 N N . PHE A 1 145 ? -7.131 -6.141 1.333 1.00 88.88 145 PHE A N 1
ATOM 1090 C CA . PHE A 1 145 ? -7.532 -5.012 0.510 1.00 88.88 145 PHE A CA 1
ATOM 1091 C C . PHE A 1 145 ? -6.390 -4.606 -0.420 1.00 88.88 145 PHE A C 1
ATOM 1093 O O . PHE A 1 145 ? -5.219 -4.818 -0.113 1.00 88.88 145 PHE A O 1
ATOM 1100 N N . THR A 1 146 ? -6.746 -4.012 -1.554 1.00 95.00 146 THR A N 1
ATOM 1101 C CA . THR A 1 146 ? -5.800 -3.551 -2.572 1.00 95.00 146 THR A CA 1
ATOM 1102 C C . THR A 1 146 ? -5.949 -2.052 -2.726 1.00 95.00 146 THR A C 1
ATOM 1104 O O . THR A 1 146 ? -7.056 -1.560 -2.964 1.00 95.00 146 THR A O 1
ATOM 1107 N N . LEU A 1 147 ? -4.835 -1.341 -2.595 1.00 96.94 147 LEU A N 1
ATOM 1108 C CA . LEU A 1 147 ? -4.755 0.096 -2.811 1.00 96.94 147 LEU A CA 1
ATOM 1109 C C . LEU A 1 147 ? -4.001 0.372 -4.105 1.00 96.94 147 LEU A C 1
ATOM 1111 O O . LEU A 1 147 ? -2.998 -0.286 -4.379 1.00 96.94 147 LEU A O 1
ATOM 1115 N N . ASP A 1 148 ? -4.465 1.368 -4.845 1.00 97.56 148 ASP A N 1
ATOM 1116 C CA . ASP A 1 148 ? -3.676 2.019 -5.884 1.00 97.56 148 ASP A CA 1
ATOM 1117 C C . ASP A 1 148 ? -3.190 3.372 -5.358 1.00 97.56 148 ASP A C 1
ATOM 1119 O O . ASP A 1 148 ? -3.964 4.115 -4.738 1.00 97.56 148 ASP A O 1
ATOM 1123 N N . VAL A 1 149 ? -1.894 3.644 -5.527 1.00 97.75 149 VAL A N 1
ATOM 1124 C CA . VAL A 1 149 ? -1.210 4.782 -4.900 1.00 97.75 149 VAL A CA 1
ATOM 1125 C C . VAL A 1 149 ? -0.266 5.445 -5.889 1.00 97.75 149 VAL A C 1
ATOM 1127 O O . VAL A 1 149 ? 0.705 4.836 -6.341 1.00 97.75 149 VAL A O 1
ATOM 1130 N N . GLU A 1 150 ? -0.481 6.734 -6.127 1.00 97.62 150 GLU A N 1
ATOM 1131 C CA . GLU A 1 150 ? 0.459 7.597 -6.831 1.00 97.62 150 GLU A CA 1
ATOM 1132 C C . GLU A 1 150 ? 1.130 8.541 -5.832 1.00 97.62 150 GLU A C 1
ATOM 1134 O O . GLU A 1 150 ? 0.474 9.291 -5.107 1.00 97.62 150 GLU A O 1
ATOM 1139 N N . CYS A 1 151 ? 2.460 8.520 -5.774 1.00 97.38 151 CYS A N 1
ATOM 1140 C CA . CYS A 1 151 ? 3.216 9.226 -4.745 1.00 97.38 151 CYS A CA 1
ATOM 1141 C C . CYS A 1 151 ? 4.530 9.815 -5.264 1.00 97.38 151 CYS A C 1
ATOM 1143 O O . CYS A 1 151 ? 5.115 9.334 -6.236 1.00 97.38 151 CYS A O 1
ATOM 1145 N N . GLY A 1 152 ? 5.021 10.840 -4.569 1.00 95.81 152 GLY A N 1
ATOM 1146 C CA . GLY A 1 152 ? 6.318 11.458 -4.826 1.00 95.81 152 GLY A CA 1
ATOM 1147 C C . GLY A 1 152 ? 7.509 10.639 -4.315 1.00 95.81 152 GLY A C 1
ATOM 1148 O O . GLY A 1 152 ? 7.380 9.584 -3.687 1.00 95.81 152 GLY A O 1
ATOM 1149 N N . GLY A 1 153 ? 8.712 11.158 -4.567 1.00 92.00 153 GLY A N 1
ATOM 1150 C CA . GLY A 1 153 ? 9.958 10.546 -4.109 1.00 92.00 153 GLY A CA 1
ATOM 1151 C C . GLY A 1 153 ? 10.047 10.445 -2.582 1.00 92.00 153 GLY A C 1
ATOM 1152 O O . GLY A 1 153 ? 9.614 11.330 -1.850 1.00 92.00 153 GLY A O 1
ATOM 1153 N N . GLY A 1 154 ? 10.639 9.355 -2.087 1.00 90.31 154 GLY A N 1
ATOM 1154 C CA . GLY A 1 154 ? 10.838 9.143 -0.650 1.00 90.31 154 GLY A CA 1
ATOM 1155 C C . GLY A 1 154 ? 9.604 8.646 0.114 1.00 90.31 154 GLY A C 1
ATOM 1156 O O . GLY A 1 154 ? 9.692 8.486 1.334 1.00 90.31 154 GLY A O 1
ATOM 1157 N N . PHE A 1 155 ? 8.504 8.354 -0.576 1.00 95.25 155 PHE A N 1
ATOM 1158 C CA . PHE A 1 155 ? 7.329 7.707 -0.005 1.00 95.25 155 PHE A CA 1
ATOM 1159 C C . PHE A 1 155 ? 7.567 6.215 0.278 1.00 95.25 155 PHE A C 1
ATOM 1161 O O . PHE A 1 155 ? 8.145 5.490 -0.535 1.00 95.25 155 PHE A O 1
ATOM 1168 N N . TYR A 1 156 ? 7.098 5.734 1.428 1.00 95.00 156 TYR A N 1
ATOM 1169 C CA . TYR A 1 156 ? 7.133 4.329 1.821 1.00 95.00 156 TYR A CA 1
ATOM 1170 C C . TYR A 1 156 ? 5.719 3.752 1.913 1.00 95.00 156 TYR A C 1
ATOM 1172 O O . TYR A 1 156 ? 5.021 3.944 2.906 1.00 95.00 156 TYR A O 1
ATOM 1180 N N . VAL A 1 157 ? 5.338 2.930 0.932 1.00 95.25 157 VAL A N 1
ATOM 1181 C CA . VAL A 1 157 ? 4.044 2.216 0.929 1.00 95.25 157 VAL A CA 1
ATOM 1182 C C . VAL A 1 157 ? 3.876 1.326 2.173 1.00 95.25 157 VAL A C 1
ATOM 1184 O O . VAL A 1 157 ? 2.792 1.221 2.734 1.00 95.25 157 VAL A O 1
ATOM 1187 N N . ARG A 1 158 ? 4.972 0.742 2.679 1.00 91.44 158 ARG A N 1
ATOM 1188 C CA . ARG A 1 158 ? 4.960 -0.049 3.923 1.00 91.44 158 ARG A CA 1
ATOM 1189 C C . ARG A 1 158 ? 4.580 0.778 5.156 1.00 91.44 158 ARG A C 1
ATOM 1191 O O . ARG A 1 158 ? 3.845 0.276 5.999 1.00 91.44 158 ARG A O 1
ATOM 1198 N N . SER A 1 159 ? 5.061 2.019 5.258 1.00 94.25 159 SER A N 1
ATOM 1199 C CA . SER A 1 159 ? 4.670 2.914 6.353 1.00 94.25 159 SER A CA 1
ATOM 1200 C C . SER A 1 159 ? 3.212 3.340 6.206 1.00 94.25 159 SER A C 1
ATOM 1202 O O . SER A 1 159 ? 2.484 3.240 7.181 1.00 94.25 159 SER A O 1
ATOM 1204 N N . LEU A 1 160 ? 2.763 3.688 4.987 1.00 95.88 160 LEU A N 1
ATOM 1205 C CA . LEU A 1 160 ? 1.347 3.981 4.711 1.00 95.88 160 LEU A CA 1
ATOM 1206 C C . LEU A 1 160 ? 0.437 2.863 5.233 1.00 95.88 160 LEU A C 1
ATOM 1208 O O . LEU A 1 160 ? -0.491 3.130 5.985 1.00 95.88 160 LEU A O 1
ATOM 1212 N N . VAL A 1 161 ? 0.710 1.610 4.862 1.00 94.00 161 VAL A N 1
ATOM 1213 C CA . VAL A 1 161 ? -0.133 0.483 5.282 1.00 94.00 161 VAL A CA 1
ATOM 1214 C C . VAL A 1 161 ? -0.088 0.271 6.793 1.00 94.00 161 VAL A C 1
ATOM 1216 O O . VAL A 1 161 ? -1.132 0.040 7.397 1.00 94.00 161 VAL A O 1
ATOM 1219 N N . SER A 1 162 ? 1.080 0.412 7.427 1.00 89.75 162 SER A N 1
ATOM 1220 C CA . SER A 1 162 ? 1.166 0.345 8.889 1.00 89.75 162 SER A CA 1
ATOM 1221 C C . SER A 1 162 ? 0.346 1.446 9.567 1.00 89.75 162 SER A C 1
ATOM 1223 O O . SER A 1 162 ? -0.337 1.164 10.550 1.00 89.75 162 SER A O 1
ATOM 1225 N N . ASP A 1 163 ? 0.393 2.672 9.047 1.00 92.75 163 ASP A N 1
ATOM 1226 C CA . ASP A 1 163 ? -0.307 3.822 9.615 1.00 92.75 163 ASP A CA 1
ATOM 1227 C C . ASP A 1 163 ? -1.823 3.742 9.378 1.00 92.75 163 ASP A C 1
ATOM 1229 O O . ASP A 1 163 ? -2.584 4.037 10.295 1.00 92.75 163 ASP A O 1
ATOM 1233 N N . ILE A 1 164 ? -2.275 3.226 8.227 1.00 92.06 164 ILE A N 1
ATOM 1234 C CA . ILE A 1 164 ? -3.689 2.874 7.992 1.00 92.06 164 ILE A CA 1
ATOM 1235 C C . ILE A 1 164 ? -4.166 1.855 9.030 1.00 92.06 164 ILE A C 1
ATOM 1237 O O . ILE A 1 164 ? -5.247 2.014 9.591 1.00 92.06 164 ILE A O 1
ATOM 1241 N N . GLY A 1 165 ? -3.360 0.823 9.307 1.00 87.19 165 GLY A N 1
ATOM 1242 C CA . GLY A 1 165 ? -3.667 -0.155 10.348 1.00 87.19 165 GLY A CA 1
ATOM 1243 C C . GLY A 1 165 ? -3.884 0.519 11.703 1.00 87.19 165 GLY A C 1
ATOM 1244 O O . GLY A 1 165 ? -4.935 0.331 12.308 1.00 87.19 165 GLY A O 1
ATOM 1245 N N . LYS A 1 166 ? -2.938 1.363 12.136 1.00 86.44 166 LYS A N 1
ATOM 1246 C CA . LYS A 1 166 ? -3.036 2.098 13.411 1.00 86.44 166 LYS A CA 1
ATOM 1247 C C . LYS A 1 166 ? -4.266 2.999 13.471 1.00 86.44 166 LYS A C 1
ATOM 1249 O O . LYS A 1 166 ? -4.949 3.010 14.487 1.00 86.44 166 LYS A O 1
ATOM 1254 N N . GLU A 1 167 ? -4.556 3.724 12.393 1.00 87.75 167 GLU A N 1
ATOM 1255 C CA . GLU A 1 167 ? -5.719 4.613 12.314 1.00 87.75 167 GLU A CA 1
ATOM 1256 C C . GLU A 1 167 ? -7.038 3.832 12.424 1.00 87.75 167 GLU A C 1
ATOM 1258 O O . GLU A 1 167 ? -8.004 4.300 13.020 1.00 87.75 167 GLU A O 1
ATOM 1263 N N . LEU A 1 168 ? -7.056 2.599 11.914 1.00 82.88 168 LEU A N 1
ATOM 1264 C CA . LEU A 1 168 ? -8.155 1.644 12.066 1.00 82.88 168 LEU A CA 1
ATOM 1265 C C . LEU A 1 168 ? -8.100 0.857 13.389 1.00 82.88 168 LEU A C 1
ATOM 1267 O O . LEU A 1 168 ? -8.847 -0.103 13.554 1.00 82.88 168 LEU A O 1
ATOM 1271 N N . SER A 1 169 ? -7.227 1.241 14.328 1.00 77.94 169 SER A N 1
ATOM 1272 C CA . SER A 1 169 ? -6.999 0.549 15.609 1.00 77.94 169 SER A CA 1
ATOM 1273 C C . SER A 1 169 ? -6.617 -0.931 15.462 1.00 77.94 169 SER A C 1
ATOM 1275 O O . SER A 1 169 ? -6.908 -1.757 16.318 1.00 77.94 169 SER A O 1
ATOM 1277 N N . THR A 1 170 ? -5.936 -1.280 14.372 1.00 80.00 170 THR A N 1
ATOM 1278 C CA . THR A 1 170 ? -5.494 -2.640 14.056 1.00 80.00 170 THR A CA 1
ATOM 1279 C C . THR A 1 170 ? -4.040 -2.653 13.564 1.00 80.00 170 THR A C 1
ATOM 1281 O O . THR A 1 170 ? -3.306 -1.668 13.667 1.00 80.00 170 THR A O 1
ATOM 1284 N N . CYS A 1 171 ? -3.585 -3.784 13.032 1.00 79.56 17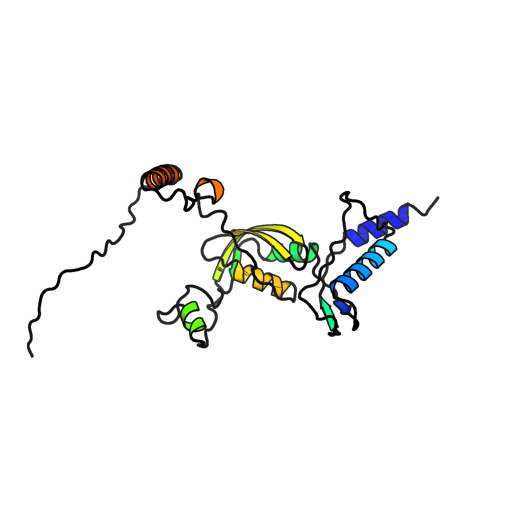1 CYS A N 1
ATOM 1285 C CA . CYS A 1 171 ? -2.327 -3.883 12.310 1.00 79.56 171 CYS A CA 1
ATOM 1286 C C . CYS A 1 171 ? -2.588 -4.240 10.845 1.00 79.56 171 CYS A C 1
ATOM 1288 O O . CYS A 1 171 ? -3.472 -5.027 10.514 1.00 79.56 171 CYS A O 1
ATOM 1290 N N . ALA A 1 172 ? -1.795 -3.659 9.954 1.00 83.62 172 ALA A N 1
ATOM 1291 C CA . ALA A 1 172 ? -1.790 -4.027 8.551 1.00 83.62 172 ALA A CA 1
ATOM 1292 C C . ALA A 1 172 ? -0.346 -4.116 8.066 1.00 83.62 172 ALA A C 1
ATOM 1294 O O . ALA A 1 172 ? 0.543 -3.392 8.527 1.00 83.62 172 ALA A O 1
ATOM 1295 N N . SER A 1 173 ? -0.110 -5.040 7.144 1.00 87.31 173 SER A N 1
ATOM 1296 C CA . SER A 1 173 ? 1.195 -5.265 6.538 1.00 87.31 173 SER A CA 1
ATOM 1297 C C . SER A 1 173 ? 1.025 -5.528 5.049 1.00 87.31 173 SER A C 1
ATOM 1299 O O . SER A 1 173 ? -0.042 -5.931 4.591 1.00 87.31 173 SER A O 1
ATOM 1301 N N . ILE A 1 174 ? 2.075 -5.243 4.286 1.00 89.50 174 ILE A N 1
ATOM 1302 C CA . ILE A 1 174 ? 2.096 -5.493 2.849 1.00 89.50 174 ILE A CA 1
ATOM 1303 C C . ILE A 1 174 ? 2.240 -6.995 2.613 1.00 89.50 174 ILE A C 1
ATOM 1305 O O . ILE A 1 174 ? 3.222 -7.585 3.059 1.00 89.50 174 ILE A O 1
ATOM 1309 N N . GLN A 1 175 ? 1.296 -7.575 1.875 1.00 91.12 175 GLN A N 1
ATOM 1310 C CA . GLN A 1 175 ? 1.423 -8.925 1.327 1.00 91.12 175 GLN A CA 1
ATOM 1311 C C . GLN A 1 175 ? 2.137 -8.891 -0.029 1.00 91.12 175 GLN A C 1
ATOM 1313 O O . GLN A 1 175 ? 3.106 -9.612 -0.242 1.00 91.12 175 GLN A O 1
ATOM 1318 N N . GLU A 1 176 ? 1.697 -7.998 -0.916 1.00 93.69 176 GLU A N 1
ATOM 1319 C CA . GLU A 1 176 ? 2.228 -7.820 -2.265 1.00 93.69 176 GLU A CA 1
ATOM 1320 C C . GLU A 1 176 ? 2.387 -6.328 -2.568 1.00 93.69 176 GLU A C 1
ATOM 1322 O O . GLU A 1 176 ? 1.591 -5.498 -2.122 1.00 93.69 176 GLU A O 1
ATOM 1327 N N . LEU A 1 177 ? 3.443 -5.977 -3.304 1.00 93.62 177 LEU A N 1
ATOM 1328 C CA . LEU A 1 177 ? 3.713 -4.608 -3.729 1.00 93.62 177 LEU A CA 1
ATOM 1329 C C . LEU A 1 177 ? 4.316 -4.608 -5.128 1.00 93.62 177 LEU A C 1
ATOM 1331 O O . LEU A 1 177 ? 5.445 -5.057 -5.322 1.00 93.62 177 LEU A O 1
ATOM 1335 N N . THR A 1 178 ? 3.590 -4.010 -6.064 1.00 95.00 178 THR A N 1
ATOM 1336 C CA . THR A 1 178 ? 4.022 -3.863 -7.452 1.00 95.00 178 THR A CA 1
ATOM 1337 C C . THR A 1 178 ? 4.142 -2.388 -7.781 1.00 95.00 178 THR A C 1
ATOM 1339 O O . THR A 1 178 ? 3.189 -1.628 -7.631 1.00 95.00 178 THR A O 1
ATOM 1342 N N . ARG A 1 179 ? 5.320 -1.964 -8.244 1.00 94.06 179 ARG A N 1
ATOM 1343 C CA . ARG A 1 179 ? 5.501 -0.619 -8.793 1.00 94.06 179 ARG A CA 1
ATOM 1344 C C . ARG A 1 179 ? 5.145 -0.649 -10.276 1.00 94.06 179 ARG A C 1
ATOM 1346 O O . ARG A 1 179 ? 5.939 -1.122 -11.081 1.00 94.06 179 ARG A O 1
ATOM 1353 N N . THR A 1 180 ? 3.970 -0.136 -10.614 1.00 95.25 180 THR A N 1
ATOM 1354 C CA . THR A 1 180 ? 3.434 -0.112 -11.985 1.00 95.25 180 THR A CA 1
ATOM 1355 C C . THR A 1 180 ? 3.982 1.041 -12.828 1.00 95.25 180 THR A C 1
ATOM 1357 O O . THR A 1 180 ? 3.953 0.968 -14.053 1.00 95.25 180 THR A O 1
ATOM 1360 N N . LYS A 1 181 ? 4.511 2.097 -12.196 1.00 92.88 181 LYS A N 1
ATOM 1361 C CA . LYS A 1 181 ? 5.061 3.281 -12.871 1.00 92.88 181 LYS A CA 1
ATOM 1362 C C . LYS A 1 181 ? 6.206 3.919 -12.080 1.00 92.88 181 LYS A C 1
ATOM 1364 O O . LYS A 1 181 ? 6.227 3.880 -10.848 1.00 92.88 181 LYS A O 1
ATOM 1369 N N . HIS A 1 182 ? 7.163 4.525 -12.781 1.00 93.00 182 HIS A N 1
ATOM 1370 C CA . HIS A 1 182 ? 8.208 5.373 -12.207 1.00 93.00 182 HIS A CA 1
ATOM 1371 C C . HIS A 1 182 ? 8.600 6.487 -13.186 1.00 93.00 182 HIS A C 1
ATOM 1373 O O . HIS A 1 182 ? 9.275 6.243 -14.186 1.00 93.00 182 HIS A O 1
ATOM 1379 N N . GLY A 1 183 ? 8.199 7.724 -12.885 1.00 90.06 183 GLY A N 1
ATOM 1380 C CA . GLY A 1 183 ? 8.340 8.828 -13.835 1.00 90.06 183 GLY A CA 1
ATOM 1381 C C . GLY A 1 183 ? 7.527 8.543 -15.107 1.00 90.06 183 GLY A C 1
ATOM 1382 O O . GLY A 1 183 ? 6.365 8.152 -14.978 1.00 90.06 183 GLY A O 1
ATOM 1383 N N . PRO A 1 184 ? 8.096 8.704 -16.315 1.00 90.44 184 PRO A N 1
ATOM 1384 C CA . PRO A 1 184 ? 7.393 8.384 -17.558 1.00 90.44 184 PRO A CA 1
ATOM 1385 C C . PRO A 1 184 ? 7.300 6.876 -17.832 1.00 90.44 184 PRO A C 1
ATOM 1387 O O . PRO A 1 184 ? 6.493 6.462 -18.653 1.00 90.44 184 PRO A O 1
ATOM 1390 N N . PHE A 1 185 ? 8.087 6.047 -17.143 1.00 91.62 185 PHE A N 1
ATOM 1391 C CA . PHE A 1 185 ? 8.170 4.620 -17.435 1.00 91.62 185 PHE A CA 1
ATOM 1392 C C . PHE A 1 185 ? 7.063 3.832 -16.741 1.00 91.62 185 PHE A C 1
ATOM 1394 O O . PHE A 1 185 ? 6.879 3.935 -15.525 1.00 91.62 185 PHE A O 1
ATOM 1401 N N . THR A 1 186 ? 6.374 2.999 -17.509 1.00 93.31 186 THR A N 1
ATOM 1402 C CA . THR A 1 186 ? 5.320 2.078 -17.067 1.00 93.31 186 THR A CA 1
ATOM 1403 C C . THR A 1 186 ? 5.818 0.634 -17.100 1.00 93.31 186 THR A C 1
ATOM 1405 O O . THR A 1 186 ? 6.675 0.271 -17.906 1.00 93.31 186 THR A O 1
ATOM 1408 N N . LEU A 1 187 ? 5.281 -0.200 -16.212 1.00 91.31 187 LEU A N 1
ATOM 1409 C CA . LEU A 1 187 ? 5.592 -1.626 -16.149 1.00 91.31 187 LEU A CA 1
ATOM 1410 C C . LEU A 1 187 ? 5.175 -2.354 -17.433 1.00 91.31 187 LEU A C 1
ATOM 1412 O O . LEU A 1 187 ? 5.874 -3.256 -17.867 1.00 91.31 187 LEU A O 1
ATOM 1416 N N . GLU A 1 188 ? 4.059 -1.956 -18.036 1.00 90.44 188 GLU A N 1
ATOM 1417 C CA . GLU A 1 188 ? 3.490 -2.633 -19.206 1.00 90.44 188 GLU A CA 1
ATOM 1418 C C . GLU A 1 188 ? 4.242 -2.308 -20.500 1.00 90.44 188 GLU A C 1
ATOM 1420 O O . GLU A 1 188 ? 4.493 -3.200 -21.304 1.00 90.44 188 GLU A O 1
ATOM 1425 N N . GLU A 1 189 ? 4.622 -1.045 -20.705 1.00 88.50 189 GLU A N 1
ATOM 1426 C CA . GLU A 1 189 ? 5.187 -0.612 -21.989 1.00 88.50 189 GLU A CA 1
ATOM 1427 C C . GLU A 1 189 ? 6.719 -0.581 -21.972 1.00 88.50 189 GLU A C 1
ATOM 1429 O O . GLU A 1 189 ? 7.355 -0.857 -22.987 1.00 88.50 189 GLU A O 1
ATOM 1434 N N . HIS A 1 190 ? 7.330 -0.257 -20.827 1.00 92.44 190 HIS A N 1
ATOM 1435 C CA . HIS A 1 190 ? 8.756 0.078 -20.769 1.00 92.44 190 HIS A CA 1
ATOM 1436 C C . HIS A 1 190 ? 9.610 -0.987 -20.082 1.00 92.44 190 HIS A C 1
ATOM 1438 O O . HIS A 1 190 ? 10.828 -1.003 -20.264 1.00 92.44 190 HIS A O 1
ATOM 1444 N N . ALA A 1 191 ? 9.017 -1.866 -19.269 1.00 90.00 191 ALA A N 1
ATOM 1445 C CA . ALA A 1 191 ? 9.794 -2.880 -18.572 1.00 90.00 191 ALA A CA 1
ATOM 1446 C C . ALA A 1 191 ? 10.227 -3.996 -19.533 1.00 90.00 191 ALA A C 1
ATOM 1448 O O . ALA A 1 191 ? 9.412 -4.698 -20.135 1.00 90.00 191 ALA A O 1
ATOM 1449 N N . LEU A 1 192 ? 11.541 -4.187 -19.647 1.00 92.06 192 LEU A N 1
ATOM 1450 C CA . LEU A 1 192 ? 12.103 -5.298 -20.399 1.00 92.06 192 LEU A CA 1
ATOM 1451 C C . LEU A 1 192 ? 12.137 -6.551 -19.516 1.00 92.06 192 LEU A C 1
ATOM 1453 O O . LEU A 1 192 ? 12.811 -6.578 -18.484 1.00 92.06 192 LEU A O 1
ATOM 1457 N N . HIS A 1 193 ? 11.399 -7.579 -19.924 1.00 89.81 193 HIS A N 1
ATOM 1458 C CA . HIS A 1 193 ? 11.364 -8.876 -19.249 1.00 89.81 193 HIS A CA 1
ATOM 1459 C C . HIS A 1 193 ? 12.629 -9.696 -19.547 1.00 89.81 193 HIS A C 1
ATOM 1461 O O . HIS A 1 193 ? 13.304 -9.460 -20.547 1.00 89.81 193 HIS A O 1
ATOM 1467 N N . GLU A 1 194 ? 12.958 -10.624 -18.645 1.00 91.25 194 GLU A N 1
ATOM 1468 C CA . GLU A 1 194 ? 14.216 -11.388 -18.634 1.00 91.25 194 GLU A CA 1
ATOM 1469 C C . GLU A 1 194 ? 14.494 -12.143 -19.939 1.00 91.25 194 GLU A C 1
ATOM 1471 O O . GLU A 1 194 ? 15.618 -12.154 -20.436 1.00 91.25 194 GLU A O 1
ATOM 1476 N N . ASP A 1 195 ? 13.449 -12.695 -20.545 1.00 89.88 195 ASP A N 1
ATOM 1477 C CA . ASP A 1 195 ? 13.484 -13.386 -21.833 1.00 89.88 195 ASP A CA 1
ATOM 1478 C C . ASP A 1 195 ? 13.907 -12.489 -23.009 1.00 89.88 195 ASP A C 1
ATOM 1480 O O . ASP A 1 195 ? 14.292 -12.988 -24.067 1.00 89.88 195 ASP A O 1
ATOM 1484 N N . ARG A 1 196 ? 13.871 -11.165 -22.825 1.00 88.69 196 ARG A N 1
ATOM 1485 C CA . ARG A 1 196 ? 14.238 -10.158 -23.825 1.00 88.69 196 ARG A CA 1
ATOM 1486 C C . ARG A 1 196 ? 15.495 -9.373 -23.464 1.00 88.69 196 ARG A C 1
ATOM 1488 O O . ARG A 1 196 ? 15.760 -8.354 -24.089 1.00 88.69 196 ARG A O 1
ATOM 1495 N N . TRP A 1 197 ? 16.299 -9.806 -22.493 1.00 93.56 197 TRP A N 1
ATOM 1496 C CA . TRP A 1 197 ? 17.558 -9.132 -22.130 1.00 93.56 197 TRP A CA 1
ATOM 1497 C C . TRP A 1 197 ? 18.700 -9.407 -23.125 1.00 93.56 197 TRP A C 1
ATOM 1499 O O . TRP A 1 197 ? 19.784 -9.858 -22.756 1.00 93.56 197 TRP A O 1
ATOM 1509 N N . THR A 1 198 ? 18.472 -9.128 -24.407 1.00 92.94 198 THR A N 1
ATOM 1510 C CA . THR A 1 198 ? 19.509 -9.155 -25.446 1.00 92.94 198 THR A CA 1
ATOM 1511 C C . THR A 1 198 ? 20.049 -7.750 -25.696 1.00 92.94 198 THR A C 1
ATOM 1513 O O . THR A 1 198 ? 19.380 -6.755 -25.415 1.00 92.94 198 THR A O 1
ATOM 1516 N N . ILE A 1 199 ? 21.264 -7.652 -26.246 1.00 92.19 199 ILE A N 1
ATOM 1517 C CA . ILE A 1 199 ? 21.889 -6.359 -26.571 1.00 92.19 199 ILE A CA 1
ATOM 1518 C C . ILE A 1 199 ? 20.974 -5.530 -27.488 1.00 92.19 199 ILE A C 1
ATOM 1520 O O . ILE A 1 199 ? 20.756 -4.350 -27.225 1.00 92.19 199 ILE A O 1
ATOM 1524 N N . ASP A 1 200 ? 20.379 -6.157 -28.505 1.00 93.62 200 ASP A N 1
ATOM 1525 C CA . ASP A 1 200 ? 19.530 -5.476 -29.490 1.00 93.62 200 ASP A CA 1
ATOM 1526 C C . ASP A 1 200 ? 18.195 -4.992 -28.908 1.00 93.62 200 ASP A C 1
ATOM 1528 O O . ASP A 1 200 ? 17.690 -3.934 -29.285 1.00 93.62 200 ASP A O 1
ATOM 1532 N N . GLU A 1 201 ? 17.588 -5.762 -28.002 1.00 91.19 201 GLU A N 1
ATOM 1533 C CA . GLU A 1 201 ? 16.356 -5.360 -27.309 1.00 91.19 201 GLU A CA 1
ATOM 1534 C C . GLU A 1 201 ? 16.625 -4.235 -26.302 1.00 91.19 201 GLU A C 1
ATOM 1536 O O . GLU A 1 201 ? 15.848 -3.284 -26.211 1.00 91.19 201 GLU A O 1
ATOM 1541 N N . ILE A 1 202 ? 17.758 -4.287 -25.592 1.00 90.62 202 ILE A N 1
ATOM 1542 C CA . ILE A 1 202 ? 18.179 -3.206 -24.693 1.00 90.62 202 ILE A CA 1
ATOM 1543 C C . ILE A 1 202 ? 18.432 -1.921 -25.490 1.00 90.62 202 ILE A C 1
ATOM 1545 O O . ILE A 1 202 ? 17.953 -0.862 -25.087 1.00 90.62 202 ILE A O 1
ATOM 1549 N N . ALA A 1 203 ? 19.127 -1.996 -26.631 1.00 87.56 203 ALA A N 1
ATOM 1550 C CA . ALA A 1 203 ? 19.371 -0.839 -27.494 1.00 87.56 203 ALA A CA 1
ATOM 1551 C C . ALA A 1 203 ? 18.057 -0.190 -27.967 1.00 87.56 203 ALA A C 1
ATOM 1553 O O . ALA A 1 203 ? 17.869 1.015 -27.798 1.00 87.56 203 ALA A O 1
ATOM 1554 N N . ARG A 1 204 ? 17.101 -0.998 -28.449 1.00 89.94 204 ARG A N 1
ATOM 1555 C CA . ARG A 1 204 ? 15.760 -0.518 -28.831 1.00 89.94 204 ARG A CA 1
ATOM 1556 C C . ARG A 1 204 ? 14.995 0.098 -27.660 1.00 89.94 204 ARG A C 1
ATOM 1558 O O . ARG A 1 204 ? 14.361 1.141 -27.814 1.00 89.94 204 ARG A O 1
ATOM 1565 N N . SER A 1 205 ? 15.056 -0.526 -26.484 1.00 88.56 205 SER A N 1
ATOM 1566 C CA . SER A 1 205 ? 14.414 -0.008 -25.273 1.00 88.56 205 SER A CA 1
ATOM 1567 C C . SER A 1 205 ? 14.998 1.347 -24.856 1.00 88.56 205 SER A C 1
ATOM 1569 O O . SER A 1 205 ? 14.237 2.248 -24.500 1.00 88.56 205 SER A O 1
ATOM 1571 N N . LEU A 1 206 ? 16.320 1.533 -24.960 1.00 88.50 206 LEU A N 1
ATOM 1572 C CA . LEU A 1 206 ? 16.984 2.808 -24.673 1.00 88.50 206 LEU A CA 1
ATOM 1573 C C . LEU A 1 206 ? 16.506 3.921 -25.608 1.00 88.50 206 LEU A C 1
ATOM 1575 O O . LEU A 1 206 ? 16.120 4.983 -25.123 1.00 88.50 206 LEU A O 1
ATOM 1579 N N . GLU A 1 207 ? 16.473 3.675 -26.918 1.00 88.75 207 GLU A N 1
ATOM 1580 C CA . GLU A 1 207 ? 15.969 4.644 -27.902 1.00 88.75 207 GLU A CA 1
ATOM 1581 C C . GLU A 1 207 ? 14.518 5.043 -27.607 1.00 88.75 207 GLU A C 1
ATOM 1583 O O . GLU A 1 207 ? 14.191 6.233 -27.541 1.00 88.75 207 GLU A O 1
ATOM 1588 N N . HIS A 1 208 ? 13.661 4.051 -27.344 1.00 87.06 208 HIS A N 1
ATOM 1589 C CA . HIS A 1 208 ? 12.265 4.285 -26.990 1.00 87.06 208 HIS A CA 1
ATOM 1590 C C . HIS A 1 208 ? 12.136 5.124 -25.711 1.00 87.06 208 HIS A C 1
ATOM 1592 O O . HIS A 1 208 ? 11.449 6.145 -25.706 1.00 87.06 208 HIS A O 1
ATOM 1598 N N . CYS A 1 209 ? 12.859 4.761 -24.652 1.00 87.75 209 CYS A N 1
ATOM 1599 C CA . CYS A 1 209 ? 12.842 5.477 -23.379 1.00 87.75 209 CYS A CA 1
ATOM 1600 C C . CYS A 1 209 ? 13.364 6.915 -23.501 1.00 87.75 209 CYS A C 1
ATOM 1602 O O . CYS A 1 209 ? 12.819 7.819 -22.869 1.00 87.75 209 CYS A O 1
ATOM 1604 N N . MET A 1 210 ? 14.401 7.146 -24.310 1.00 87.50 210 MET A N 1
ATOM 1605 C CA . MET A 1 210 ? 14.969 8.480 -24.530 1.00 87.50 210 MET A CA 1
ATOM 1606 C C . MET A 1 210 ? 13.993 9.418 -25.246 1.00 87.50 210 MET A C 1
ATOM 1608 O O . MET A 1 210 ? 13.992 10.617 -24.969 1.00 87.50 210 MET A O 1
ATOM 1612 N N . SER A 1 211 ? 13.121 8.884 -26.106 1.00 86.44 211 SER A N 1
ATOM 1613 C CA . SER A 1 211 ? 12.107 9.683 -26.811 1.00 86.44 211 SER A CA 1
ATOM 1614 C C . SER A 1 211 ? 11.061 10.325 -25.884 1.00 86.44 211 SER A C 1
ATOM 1616 O O . SER A 1 211 ? 10.439 11.320 -26.250 1.00 86.44 211 SER A O 1
ATOM 1618 N N . LEU A 1 212 ? 10.907 9.811 -24.658 1.00 83.69 212 LEU A N 1
ATOM 1619 C CA . LEU A 1 212 ? 9.929 10.284 -23.669 1.00 83.69 212 LEU A CA 1
ATOM 1620 C C . LEU A 1 212 ? 10.360 11.563 -22.943 1.00 83.69 212 LEU A C 1
ATOM 1622 O O . LEU A 1 212 ? 9.578 12.125 -22.175 1.00 83.69 212 LEU A O 1
ATOM 1626 N N . PHE A 1 213 ? 11.586 12.034 -23.180 1.00 80.00 213 PHE A N 1
ATOM 1627 C CA . PHE A 1 213 ? 12.133 13.252 -22.584 1.00 80.00 213 PHE A CA 1
ATOM 1628 C C . PHE A 1 213 ? 12.416 14.307 -23.663 1.00 80.00 213 PHE A C 1
ATOM 1630 O O . PHE A 1 213 ? 13.579 14.554 -23.997 1.00 80.00 213 PHE A O 1
ATOM 1637 N N . PRO A 1 214 ? 11.388 14.972 -24.222 1.00 54.69 214 PRO A N 1
ATOM 1638 C CA . PRO A 1 214 ? 11.615 16.085 -25.127 1.00 54.69 214 PRO A CA 1
ATOM 1639 C C . PRO A 1 214 ? 12.130 17.295 -24.327 1.00 54.69 214 PRO A C 1
ATOM 1641 O O . PRO A 1 214 ? 11.345 18.103 -23.842 1.00 54.69 214 PRO A O 1
ATOM 1644 N N . GLY A 1 215 ? 13.456 17.414 -24.160 1.00 59.62 215 GLY A N 1
ATOM 1645 C CA . GLY A 1 215 ? 14.099 18.670 -23.740 1.00 59.62 215 GLY A CA 1
ATOM 1646 C C . GLY A 1 215 ? 15.239 18.633 -22.712 1.00 59.62 215 GLY A C 1
ATOM 1647 O O . GLY A 1 215 ? 15.856 19.674 -22.515 1.00 59.62 215 GLY A O 1
ATOM 1648 N N . GLU A 1 216 ? 15.597 17.508 -22.084 1.00 50.69 216 GLU A N 1
ATOM 1649 C CA . GLU A 1 216 ? 16.717 17.470 -21.115 1.00 50.69 216 GLU A CA 1
ATOM 1650 C C . GLU A 1 216 ? 17.986 16.823 -21.698 1.00 50.69 216 GLU A C 1
ATOM 1652 O O . GLU A 1 216 ? 18.449 15.774 -21.257 1.00 50.69 216 GLU A O 1
ATOM 1657 N N . GLN A 1 217 ? 18.616 17.497 -22.665 1.00 48.97 217 GLN A N 1
ATOM 1658 C CA . GLN A 1 217 ? 20.073 17.412 -22.789 1.00 48.97 217 GLN A CA 1
ATOM 1659 C C . GLN A 1 217 ? 20.693 18.419 -21.816 1.00 48.97 217 GLN A C 1
ATOM 1661 O O . GLN A 1 217 ? 20.921 19.575 -22.159 1.00 48.97 217 GLN A O 1
ATOM 1666 N N . SER A 1 218 ? 20.979 17.992 -20.586 1.00 37.06 218 SER A N 1
ATOM 1667 C CA . SER A 1 218 ? 22.002 18.665 -19.787 1.00 37.06 218 SER A CA 1
ATOM 1668 C C . SER A 1 218 ? 22.748 17.667 -18.910 1.00 37.06 218 SER A C 1
ATOM 1670 O O . SER A 1 218 ? 22.183 16.916 -18.117 1.00 37.06 218 SER A O 1
ATOM 1672 N N . HIS A 1 219 ? 24.053 17.627 -19.142 1.00 41.94 219 HIS A N 1
ATOM 1673 C CA . HIS A 1 219 ? 25.038 16.696 -18.621 1.00 41.94 219 HIS A CA 1
ATOM 1674 C C . HIS A 1 219 ? 24.928 16.431 -17.109 1.00 41.94 219 HIS A C 1
ATOM 1676 O O . HIS A 1 219 ? 25.393 17.226 -16.292 1.00 41.94 219 HIS A O 1
ATOM 1682 N N . LYS A 1 220 ? 24.499 15.228 -16.714 1.00 32.66 220 LYS A N 1
ATOM 1683 C CA . LYS A 1 220 ? 25.054 14.607 -15.503 1.00 32.66 220 LYS A CA 1
ATOM 1684 C C . LYS A 1 220 ? 26.328 13.880 -15.909 1.00 32.66 220 LYS A C 1
ATOM 1686 O O . LYS A 1 220 ? 26.268 12.778 -16.443 1.00 32.66 220 LYS A O 1
ATOM 1691 N N . LYS A 1 221 ? 27.487 14.506 -15.667 1.00 28.55 221 LYS A N 1
ATOM 1692 C CA . LYS A 1 221 ? 28.783 13.812 -15.682 1.00 28.55 221 LYS A CA 1
ATOM 1693 C C . LYS A 1 221 ? 28.670 12.598 -14.758 1.00 28.55 221 LYS A C 1
ATOM 1695 O O . LYS A 1 221 ? 28.677 12.747 -13.538 1.00 28.55 221 LYS A O 1
ATOM 1700 N N . PHE A 1 222 ? 28.559 11.405 -15.335 1.00 29.78 222 PHE A N 1
ATOM 1701 C CA . PHE A 1 222 ? 28.854 10.177 -14.616 1.00 29.78 222 PHE A CA 1
ATOM 1702 C C . PHE A 1 222 ? 30.336 10.240 -14.258 1.00 29.78 222 PHE A C 1
ATOM 1704 O O . PHE A 1 222 ? 31.203 10.230 -15.134 1.00 29.78 222 PHE A O 1
ATOM 1711 N N . LYS A 1 223 ? 30.625 10.392 -12.965 1.00 30.42 223 LYS A N 1
ATOM 1712 C CA . LYS A 1 223 ? 31.980 10.279 -12.442 1.00 30.42 223 LYS A CA 1
ATOM 1713 C C . LYS A 1 223 ? 32.387 8.820 -12.652 1.00 30.42 223 LYS A C 1
ATOM 1715 O O . LYS A 1 223 ? 31.965 7.937 -11.915 1.00 30.42 223 LYS A O 1
ATOM 1720 N N . THR A 1 224 ? 33.094 8.576 -13.747 1.00 30.17 224 THR A N 1
ATOM 1721 C CA . THR A 1 224 ? 33.667 7.274 -14.069 1.00 30.17 224 THR A CA 1
ATOM 1722 C C . THR A 1 224 ? 34.875 7.115 -13.160 1.00 30.17 224 THR A C 1
ATOM 1724 O O . THR A 1 224 ? 35.919 7.707 -13.414 1.00 30.17 224 THR A O 1
ATOM 1727 N N . GLU A 1 225 ? 34.718 6.395 -12.055 1.00 36.56 225 GLU A N 1
ATOM 1728 C CA . GLU A 1 225 ? 35.863 5.883 -11.307 1.00 36.56 225 GLU A CA 1
ATOM 1729 C C . GLU A 1 225 ? 36.253 4.557 -11.966 1.00 36.56 225 GLU A C 1
ATOM 1731 O O . GLU A 1 225 ? 35.624 3.524 -11.748 1.00 36.56 225 GLU A O 1
ATOM 1736 N N . LEU A 1 226 ? 37.238 4.624 -12.866 1.00 31.45 226 LEU A N 1
ATOM 1737 C CA . LEU A 1 226 ? 37.944 3.445 -13.364 1.00 31.45 226 LEU A CA 1
ATOM 1738 C C . LEU A 1 226 ? 39.001 3.018 -12.330 1.00 31.45 226 LEU A C 1
ATOM 1740 O O . LEU A 1 226 ? 39.626 3.884 -11.710 1.00 31.45 226 LEU A O 1
ATOM 1744 N N . PRO A 1 227 ? 39.215 1.706 -12.139 1.00 35.91 227 PRO A N 1
ATOM 1745 C CA . PRO A 1 227 ? 40.168 1.182 -11.177 1.00 35.91 227 PRO A CA 1
ATOM 1746 C C . PRO A 1 227 ? 41.577 1.054 -11.776 1.00 35.91 227 PRO A C 1
ATOM 1748 O O . PRO A 1 227 ? 41.753 0.445 -12.827 1.00 35.91 227 PRO A O 1
ATOM 1751 N N . GLY A 1 228 ? 42.571 1.530 -11.020 1.00 34.81 228 GLY A N 1
ATOM 1752 C CA . GLY A 1 228 ? 43.947 1.026 -11.044 1.00 34.81 228 GLY A CA 1
ATOM 1753 C C . GLY A 1 228 ? 44.982 1.903 -11.748 1.00 34.81 228 GLY A C 1
ATOM 1754 O O . GLY A 1 228 ? 44.993 1.980 -12.965 1.00 34.81 228 GLY A O 1
ATOM 1755 N N . GLU A 1 229 ? 45.923 2.448 -10.972 1.00 30.75 229 GLU A N 1
ATOM 1756 C CA . GLU A 1 229 ? 47.353 2.235 -11.225 1.00 30.75 229 GLU A CA 1
ATOM 1757 C C . GLU A 1 229 ? 48.179 2.546 -9.965 1.00 30.75 229 GLU A C 1
ATOM 1759 O O . GLU A 1 229 ? 48.098 3.609 -9.352 1.00 30.75 229 GLU A O 1
ATOM 1764 N N . THR A 1 230 ? 48.939 1.540 -9.551 1.00 34.50 230 THR A N 1
ATOM 1765 C CA . THR A 1 230 ? 49.981 1.552 -8.523 1.00 34.50 230 THR A CA 1
ATOM 1766 C C . THR A 1 230 ? 51.201 2.368 -8.955 1.00 34.50 230 THR A C 1
ATOM 1768 O O . THR A 1 230 ? 51.739 2.111 -10.026 1.00 34.50 230 THR A O 1
ATOM 1771 N N . ALA A 1 231 ? 51.732 3.214 -8.068 1.00 29.77 231 ALA A N 1
ATOM 1772 C CA . ALA A 1 231 ? 53.166 3.525 -7.967 1.00 29.77 231 ALA A CA 1
ATOM 1773 C C . ALA A 1 231 ? 53.446 4.074 -6.553 1.00 29.77 231 ALA A C 1
ATOM 1775 O O . ALA A 1 231 ? 52.946 5.128 -6.182 1.00 29.77 231 ALA A O 1
ATOM 1776 N N . VAL A 1 232 ? 53.951 3.229 -5.653 1.00 31.84 232 VAL A N 1
ATOM 1777 C CA . VAL A 1 232 ? 55.355 3.184 -5.196 1.00 31.84 232 VAL A CA 1
ATOM 1778 C C . VAL A 1 232 ? 55.730 4.313 -4.222 1.00 31.84 232 VAL A C 1
ATOM 1780 O O . VAL A 1 232 ? 55.707 5.501 -4.520 1.00 31.84 232 VAL A O 1
ATOM 1783 N N . SER A 1 233 ? 56.094 3.825 -3.041 1.00 31.92 233 SER A N 1
ATOM 1784 C CA . SER A 1 233 ? 56.759 4.395 -1.875 1.00 31.92 233 SER A CA 1
ATOM 1785 C C . SER A 1 233 ? 57.837 5.455 -2.120 1.00 31.92 233 SER A C 1
ATOM 1787 O O . SER A 1 233 ? 58.604 5.372 -3.077 1.00 31.92 233 SER A O 1
ATOM 1789 N N . ARG A 1 234 ? 57.991 6.344 -1.127 1.00 29.69 234 ARG A N 1
ATOM 1790 C CA . ARG A 1 234 ? 59.288 6.754 -0.563 1.00 29.69 234 ARG A CA 1
ATOM 1791 C C . ARG A 1 234 ? 59.118 7.238 0.882 1.00 29.69 234 ARG A C 1
ATOM 1793 O O . ARG A 1 234 ? 58.247 8.054 1.170 1.00 29.69 234 ARG A O 1
ATOM 1800 N N . GLU A 1 235 ? 59.933 6.654 1.751 1.00 33.47 235 GLU A N 1
ATOM 1801 C CA . GLU A 1 235 ? 60.196 7.021 3.144 1.00 33.47 235 GLU A CA 1
ATOM 1802 C C . GLU A 1 235 ? 60.855 8.411 3.224 1.00 33.47 235 GLU A C 1
ATOM 1804 O O . GLU A 1 235 ? 61.547 8.814 2.291 1.00 33.47 235 GLU A O 1
ATOM 1809 N N . ASP A 1 236 ? 60.631 9.158 4.310 1.00 33.12 236 ASP A N 1
ATOM 1810 C CA . ASP A 1 236 ? 61.644 9.360 5.363 1.00 33.12 236 ASP A CA 1
ATOM 1811 C C . ASP A 1 236 ? 61.284 10.512 6.325 1.00 33.12 236 ASP A C 1
ATOM 1813 O O . ASP A 1 236 ? 61.007 11.632 5.900 1.00 33.12 236 ASP A O 1
ATOM 1817 N N . LYS A 1 237 ? 61.449 10.189 7.618 1.00 34.16 237 LYS A N 1
ATOM 1818 C CA . LYS A 1 237 ? 61.632 11.036 8.816 1.00 34.16 237 LYS A CA 1
ATOM 1819 C C . LYS A 1 237 ? 60.462 11.810 9.430 1.00 34.16 237 LYS A C 1
ATOM 1821 O O . LYS A 1 237 ? 59.998 12.815 8.857 1.00 34.16 237 LYS A O 1
#

Radius of gyration: 26.89 Å; chains: 1; bounding box: 113×42×53 Å

Secondary structure (DSSP, 8-state):
--SHHHHHHHHHHHHH-----EEEE-SSS-HHHHHHHHHHHHHHHTT------SS--------BSS---TT--EEEEB--HHHHHHHHHTTSEEEEEPPPSSSS-EETTEEHHHHHHTT---PPPPPEEEEEEEEEEEEEETTEEEEEEEE-TT--HHHHHHHHHHHTTS----S-----EETTEETTTTPPPGGG-SHHHHHHHHHHHHHT-TT----------------------

InterPro domains:
  IPR002501 Pseudouridine synthase II, N-terminal [PF01509] (77-157)
  IPR014780 tRNA pseudouridine synthase II, TruB [PTHR13767] (77-221)
  IPR020103 Pseudouridine synthase, catalytic domain superfamily [SSF55120] (17-205)
  IPR032819 tRNA pseudouridylate synthase B, C-terminal [PF16198] (158-193)

Foldseek 3Di:
DPPPPQLVVLLVVLLPDADKDKDWDDAADWPVVSQVVVQVVSCVVSVHDPDPDPDDDPRFDWAWFDTDDSGDTDITIIHGPVNLVVLQVVVAFKDWFWDDLCDQDDDPRDGSVVCVVVVHDDDIDGTDIWHWHDWDWDDDDPVDTDIDTDIDPPDDPQRVQQVSQVSSVHGGGDPDDDDQDDVPDGPVPQDDDPVQPDPVSVVVSVVVVVVVDPPDPDDPPPPDPDDDDDDDDDDDD

pLDDT: mean 76.94, std 19.42, range [28.55, 98.0]

Organism: Bambusicola thoracicus (NCBI:txid9083)

Sequence (237 aa):
MATGELGGRSAEKLFSLSGLFAVYKPKGPTSAAVLNLLKERLLAEAGVPTKDNKRKRRALKIGHGGTLDSAATGVLDQVTKGDLENVLQKFTGDIMQVPPLYSALKKDGERLSTLMKRGEAVEAKPARPVKVYSLSLQQFQPPLFTLDVECGGGFYVRSLVSDIGKELSTCASIQELTRTKHGPFTLEEHALHEDRWTIDEIARSLEHCMS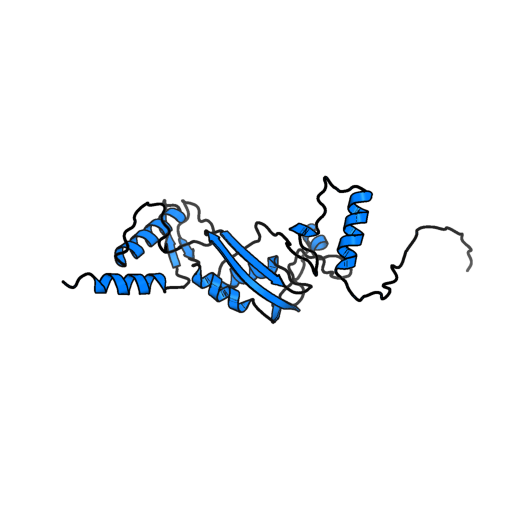LFPGEQSHKKFKTELPGETAVSREDK